Protein AF-A0A2P2MCE4-F1 (afdb_monomer)

Radius of gyration: 23.79 Å; Cα contacts (8 Å, |Δi|>4): 200; chains: 1; bounding box: 61×54×63 Å

Nearest PDB structures (foldseek):
  4kq9-assembly1_A  TM=6.305E-01  e=1.692E+00  Conexibacter woesei DSM 14684
  4mlc-assembly1_A  TM=3.968E-01  e=3.851E+00  Desulfitobacterium hafniense DCB-2
  7a4i-assembly1_AB  TM=3.815E-01  e=5.996E+00  Lambdavirus lambda
  9jti-assembly1_A  TM=5.455E-01  e=9.337E+00  Escherichia coli

InterPro domains:
  IPR001645 Folylpolyglutamate synthetase [PTHR11136] (1-240)

Foldseek 3Di:
DVVVVVVCVVVVHDDDQQDFADPQQLVPADFLADFPVVSSVLSVVLVVVLVVCVVVVNCVQNPPVPPGHHPPVSSVCGRNDDDPQGQDKDWDPPDPPPDDDTDIDGGHDDFALVSLLRSLVSVLVVVVVVQDPDDPDPDDDDDDDDDDDDDDDPPPDPRRDDAAEAEDEDDPVGDLLSRVCSNQVSNVVSVHDHPYYDYDDDQDDVVCVPDPDDRPPDDDDDCVVVVVSVVSVVCVVVVVVPPD

Solvent-accessible surface area (backbone atoms only — not comparable to full-atom values): 15605 Å² total; per-residue (Å²): 109,66,72,60,54,51,52,25,58,75,71,72,46,90,81,78,86,58,58,58,47,63,63,69,36,41,78,84,52,62,64,41,55,78,60,77,71,42,32,44,53,48,16,41,49,50,48,53,51,44,54,51,32,54,76,70,70,46,54,86,74,58,62,63,56,93,83,70,47,55,49,67,70,57,44,50,54,44,38,69,34,78,54,90,50,48,80,32,79,46,68,59,86,82,69,65,94,85,65,94,71,92,52,65,47,79,36,62,71,58,85,44,49,69,41,21,34,53,50,21,51,53,52,53,52,54,56,53,60,70,69,49,94,84,78,92,78,85,72,95,74,92,76,90,81,81,92,86,80,86,86,87,77,89,71,80,72,78,75,78,84,79,83,46,65,43,78,47,75,74,59,90,95,51,63,62,82,59,33,51,56,35,27,51,55,44,18,45,76,69,75,45,71,67,82,46,76,46,63,50,79,89,78,79,53,87,92,52,78,84,56,94,66,74,74,80,94,75,67,90,75,84,51,70,64,40,54,51,53,47,52,53,52,53,52,53,62,53,57,67,68,73,78,120

Structure (mmCIF, N/CA/C/O backbone):
data_AF-A0A2P2MCE4-F1
#
_entry.id   AF-A0A2P2MCE4-F1
#
loop_
_atom_site.group_PDB
_atom_site.id
_atom_site.type_symbol
_atom_site.label_atom_id
_atom_site.label_alt_id
_atom_site.label_comp_id
_atom_site.label_asym_id
_atom_site.label_entity_id
_atom_site.label_seq_id
_atom_site.pdbx_PDB_ins_code
_atom_site.Cartn_x
_atom_site.Cartn_y
_atom_site.Cartn_z
_atom_site.occupancy
_atom_site.B_iso_or_equiv
_atom_site.auth_seq_id
_atom_site.auth_comp_id
_atom_site.auth_asym_id
_atom_site.auth_atom_id
_atom_site.pdbx_PDB_model_num
ATOM 1 N N . MET A 1 1 ? 10.344 -2.944 22.053 1.00 77.88 1 MET A N 1
ATOM 2 C CA . MET A 1 1 ? 9.344 -2.538 23.062 1.00 77.88 1 MET A CA 1
ATOM 3 C C . MET A 1 1 ? 9.947 -1.742 24.209 1.00 77.88 1 MET A C 1
ATOM 5 O O . MET A 1 1 ? 9.377 -0.703 24.505 1.00 77.88 1 MET A O 1
ATOM 9 N N . CYS A 1 2 ? 11.120 -2.116 24.742 1.00 88.31 2 CYS A N 1
ATOM 10 C CA . CYS A 1 2 ? 11.757 -1.436 25.885 1.00 88.31 2 CYS A CA 1
ATOM 11 C C . CYS A 1 2 ? 11.767 0.100 25.795 1.00 88.31 2 CYS A C 1
ATOM 13 O O . CYS A 1 2 ? 11.363 0.767 26.731 1.00 88.31 2 CYS A O 1
ATOM 15 N N . VAL A 1 3 ? 12.095 0.681 24.633 1.00 94.50 3 VAL A N 1
ATOM 16 C CA . VAL A 1 3 ? 12.096 2.150 24.468 1.00 94.50 3 VAL A CA 1
ATOM 17 C C . VAL A 1 3 ? 10.719 2.784 24.727 1.00 94.50 3 VAL A C 1
ATOM 19 O O . VAL A 1 3 ? 10.650 3.851 25.330 1.00 94.50 3 VAL A O 1
ATOM 22 N N . LEU A 1 4 ? 9.621 2.165 24.281 1.00 94.00 4 LEU A N 1
ATOM 23 C CA . LEU A 1 4 ? 8.270 2.696 24.511 1.00 94.00 4 LEU A CA 1
ATOM 24 C C . LEU A 1 4 ? 7.852 2.539 25.977 1.00 94.00 4 LEU A C 1
ATOM 26 O O . LEU A 1 4 ? 7.260 3.458 26.537 1.00 94.00 4 LEU A O 1
ATOM 30 N N . GLU A 1 5 ? 8.192 1.408 26.594 1.00 94.62 5 GLU A N 1
ATOM 31 C CA . GLU A 1 5 ? 7.929 1.115 28.010 1.00 94.62 5 GLU A CA 1
ATOM 32 C C . GLU A 1 5 ? 8.687 2.082 28.931 1.00 94.62 5 GLU A C 1
ATOM 34 O O . GLU A 1 5 ? 8.095 2.679 29.835 1.00 94.62 5 GLU A O 1
ATOM 39 N N . ASP A 1 6 ? 9.967 2.322 28.644 1.00 95.69 6 ASP A N 1
ATOM 40 C CA . ASP A 1 6 ? 10.812 3.271 29.368 1.00 95.69 6 ASP A CA 1
ATOM 41 C C . ASP A 1 6 ? 10.249 4.690 29.255 1.00 95.69 6 ASP A C 1
ATOM 43 O O . ASP A 1 6 ? 10.099 5.396 30.254 1.00 95.69 6 ASP A O 1
ATOM 47 N N . LYS A 1 7 ? 9.883 5.122 28.038 1.00 96.31 7 LYS A N 1
ATOM 48 C CA . LYS A 1 7 ? 9.315 6.459 27.817 1.00 96.31 7 LYS A CA 1
ATOM 49 C C . LYS A 1 7 ? 7.969 6.638 28.501 1.00 96.31 7 LYS A C 1
ATOM 51 O O . LYS A 1 7 ? 7.761 7.688 29.103 1.00 96.31 7 LYS A O 1
ATOM 56 N N . ALA A 1 8 ? 7.090 5.639 28.444 1.00 95.56 8 ALA A N 1
ATOM 57 C CA . ALA A 1 8 ? 5.813 5.664 29.147 1.00 95.56 8 ALA A CA 1
ATOM 58 C C . ALA A 1 8 ? 6.018 5.787 30.665 1.00 95.56 8 ALA A C 1
ATOM 60 O O . ALA A 1 8 ? 5.394 6.637 31.300 1.00 95.56 8 ALA A O 1
ATOM 61 N N . SER A 1 9 ? 6.973 5.032 31.216 1.00 95.38 9 SER A N 1
ATOM 62 C CA . SER A 1 9 ? 7.346 5.088 32.634 1.00 95.38 9 SER A CA 1
ATOM 63 C C . SER A 1 9 ? 7.884 6.465 33.036 1.00 95.38 9 SER A C 1
ATOM 65 O O . SER A 1 9 ? 7.463 7.016 34.050 1.00 95.38 9 SER A O 1
ATOM 67 N N . MET A 1 10 ? 8.753 7.072 32.216 1.00 96.50 10 MET A N 1
ATOM 68 C CA . MET A 1 10 ? 9.315 8.407 32.474 1.00 96.50 10 MET A CA 1
ATOM 69 C C . MET A 1 10 ? 8.251 9.505 32.591 1.00 96.50 10 MET A C 1
ATOM 71 O O . MET A 1 10 ? 8.441 10.455 33.347 1.00 96.50 10 MET A O 1
ATOM 75 N N . VAL A 1 11 ? 7.161 9.405 31.827 1.00 96.44 11 VAL A N 1
ATOM 76 C CA . VAL A 1 11 ? 6.080 10.408 31.819 1.00 96.44 11 VAL A CA 1
ATOM 77 C C . VAL A 1 11 ? 4.844 9.961 32.604 1.00 96.44 11 VAL A C 1
ATOM 79 O O . VAL A 1 11 ? 3.812 10.624 32.539 1.00 96.44 11 VAL A O 1
ATOM 82 N N . ASN A 1 12 ? 4.940 8.848 33.340 1.00 94.31 12 ASN A N 1
ATOM 83 C CA . ASN A 1 12 ? 3.841 8.225 34.080 1.00 94.31 12 ASN A CA 1
ATOM 84 C C . ASN A 1 12 ? 2.572 8.009 33.223 1.00 94.31 12 ASN A C 1
ATOM 86 O O . ASN A 1 12 ? 1.446 8.232 33.672 1.00 94.31 12 ASN A O 1
ATOM 90 N N . ALA A 1 13 ? 2.759 7.614 31.960 1.00 94.19 13 ALA A N 1
ATOM 91 C CA . ALA A 1 13 ? 1.677 7.282 31.042 1.00 94.19 13 ALA A CA 1
ATOM 92 C C . ALA A 1 13 ? 1.398 5.776 31.048 1.00 94.19 13 ALA A C 1
ATOM 94 O O . ALA A 1 13 ? 2.312 4.956 31.013 1.00 94.19 13 ALA A O 1
ATOM 95 N N . HIS A 1 14 ? 0.116 5.408 31.023 1.00 90.81 14 HIS A N 1
ATOM 96 C CA . HIS A 1 14 ? -0.295 4.020 30.840 1.00 90.81 14 HIS A CA 1
ATOM 97 C C . HIS A 1 14 ? -0.066 3.587 29.385 1.00 90.81 14 HIS A C 1
ATOM 99 O O . HIS A 1 14 ? -0.695 4.125 28.470 1.00 90.81 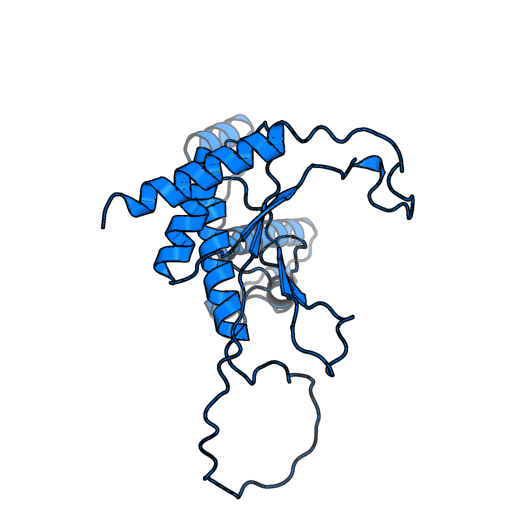14 HIS A O 1
ATOM 105 N N . LEU A 1 15 ? 0.815 2.607 29.178 1.00 92.56 15 LEU A N 1
ATOM 106 C CA . LEU A 1 15 ? 1.060 1.991 27.877 1.00 92.56 15 LEU A CA 1
ATOM 107 C C . LEU A 1 15 ? 0.267 0.689 27.760 1.00 92.56 15 LEU A C 1
ATOM 109 O O . LEU A 1 15 ? 0.457 -0.231 28.549 1.00 92.56 15 LEU A O 1
ATOM 113 N N . GLN A 1 16 ? -0.581 0.600 26.739 1.00 90.94 16 GLN A N 1
ATOM 114 C CA . GLN A 1 16 ? -1.310 -0.616 26.392 1.00 90.94 16 GLN A CA 1
ATOM 115 C C . GLN A 1 16 ? -0.959 -1.030 24.967 1.00 90.94 16 GLN A C 1
ATOM 117 O O . GLN A 1 16 ? -1.023 -0.218 24.044 1.00 90.94 16 GLN A O 1
ATOM 122 N N . ILE A 1 17 ? -0.608 -2.301 24.789 1.00 91.62 17 ILE A N 1
ATOM 123 C CA . ILE A 1 17 ? -0.378 -2.885 23.469 1.00 91.62 17 ILE A CA 1
ATOM 124 C C . ILE A 1 17 ? -1.732 -3.315 22.911 1.00 91.62 17 ILE A C 1
ATOM 126 O O . ILE A 1 17 ? -2.421 -4.135 23.518 1.00 91.62 17 ILE A O 1
ATOM 130 N N . ALA A 1 18 ? -2.113 -2.765 21.761 1.00 91.75 18 ALA A N 1
ATOM 131 C CA . ALA A 1 18 ? -3.280 -3.238 21.032 1.00 91.75 18 ALA A CA 1
ATOM 132 C C . ALA A 1 18 ? -2.919 -4.534 20.283 1.00 91.75 18 ALA A C 1
ATOM 134 O O . ALA A 1 18 ? -1.944 -4.529 19.523 1.00 91.75 18 ALA A O 1
ATOM 135 N N . PRO A 1 19 ? -3.660 -5.639 20.475 1.00 92.25 19 PRO A N 1
ATOM 136 C CA . PRO A 1 19 ? -3.481 -6.815 19.640 1.00 92.25 19 PRO A CA 1
ATOM 137 C C . PRO A 1 19 ? -3.946 -6.508 18.206 1.00 92.25 19 PRO A C 1
ATOM 139 O O . PRO A 1 19 ? -4.838 -5.673 18.019 1.00 92.25 19 PRO A O 1
ATOM 142 N N . PRO A 1 20 ? -3.388 -7.183 17.187 1.00 95.19 20 PRO A N 1
ATOM 143 C CA . PRO A 1 20 ? -3.987 -7.190 15.859 1.00 95.19 20 PRO A CA 1
ATOM 144 C C . PRO A 1 20 ? -5.441 -7.666 15.928 1.00 95.19 20 PRO A C 1
ATOM 146 O O . PRO A 1 20 ? -5.790 -8.505 16.760 1.00 95.19 20 PRO A O 1
ATOM 149 N N . LEU A 1 21 ? -6.285 -7.139 15.046 1.00 94.69 21 LEU A N 1
ATOM 150 C CA . LEU A 1 21 ? -7.661 -7.595 14.920 1.00 94.69 21 LEU A CA 1
ATOM 151 C C . LEU A 1 21 ? -7.698 -9.048 14.426 1.00 94.69 21 LEU A C 1
ATOM 153 O O . LEU A 1 21 ? -7.178 -9.346 13.353 1.00 94.69 21 LEU A O 1
ATOM 157 N N . ASP A 1 22 ? -8.378 -9.922 15.168 1.00 92.25 22 ASP A N 1
ATOM 158 C CA . ASP A 1 22 ? -8.788 -11.230 14.659 1.00 92.25 22 ASP A CA 1
ATOM 159 C C . ASP A 1 22 ? -9.915 -11.053 13.628 1.00 92.25 22 ASP A C 1
ATOM 161 O O . ASP A 1 22 ? -10.984 -10.519 13.935 1.00 92.25 22 ASP A O 1
ATOM 165 N N . ALA A 1 23 ? -9.677 -11.514 12.399 1.00 92.00 23 ALA A N 1
ATOM 166 C CA . ALA A 1 23 ? -10.637 -11.449 11.303 1.00 92.00 23 ALA A CA 1
ATOM 167 C C . ALA A 1 23 ? -11.954 -12.182 11.613 1.00 92.00 23 ALA A C 1
ATOM 169 O O . ALA A 1 23 ? -13.001 -11.794 11.096 1.00 92.00 23 ALA A O 1
ATOM 170 N N . ASN A 1 24 ? -11.939 -13.192 12.493 1.00 90.56 24 ASN A N 1
ATOM 171 C CA . ASN A 1 24 ? -13.154 -13.905 12.900 1.00 90.56 24 ASN A CA 1
ATOM 172 C C . ASN A 1 24 ? -14.164 -12.986 13.602 1.00 90.56 24 ASN A C 1
ATOM 174 O O . ASN A 1 24 ? -15.368 -13.227 13.536 1.00 90.56 24 ASN A O 1
ATOM 178 N N . LEU A 1 25 ? -13.696 -11.888 14.203 1.00 90.56 25 LEU A N 1
ATOM 179 C CA . LEU A 1 25 ? -14.546 -10.917 14.889 1.00 90.56 25 LEU A CA 1
ATOM 180 C C . LEU A 1 25 ? -15.333 -10.003 13.932 1.00 90.56 25 LEU A C 1
ATOM 182 O O . LEU A 1 25 ? -16.157 -9.212 14.395 1.00 90.56 25 LEU A O 1
ATOM 186 N N . LEU A 1 26 ? -15.089 -10.091 12.617 1.00 90.69 26 LEU A N 1
ATOM 187 C CA . LEU A 1 26 ? -15.763 -9.303 11.577 1.00 90.69 26 LEU A CA 1
ATOM 188 C C . LEU A 1 26 ? -17.015 -9.982 10.994 1.00 90.69 26 LEU A C 1
ATOM 190 O O . LEU A 1 26 ? -17.543 -9.512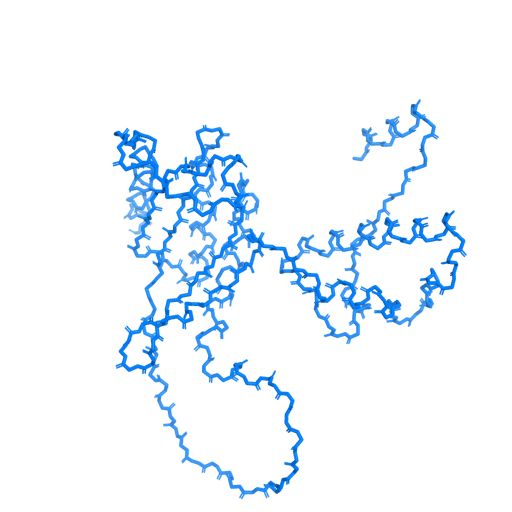 9.990 1.00 90.69 26 LEU A O 1
ATOM 194 N N . ASN A 1 27 ? -17.511 -11.078 11.573 1.00 88.38 27 ASN A N 1
ATOM 195 C CA . ASN A 1 27 ? -18.709 -11.792 11.090 1.00 88.38 27 ASN A CA 1
ATOM 196 C C . ASN A 1 27 ? -18.594 -12.276 9.637 1.00 88.38 27 ASN A C 1
ATOM 198 O O . ASN A 1 27 ? -19.555 -12.225 8.871 1.00 88.38 27 ASN A O 1
ATOM 202 N N . GLY A 1 28 ? -17.397 -12.714 9.242 1.00 89.31 28 GLY A N 1
ATOM 203 C CA . GLY A 1 28 ? -17.109 -13.137 7.869 1.00 89.31 28 GLY A CA 1
ATOM 204 C C . GLY A 1 28 ? -16.951 -11.985 6.868 1.00 89.31 28 GLY A C 1
ATOM 205 O O . GLY A 1 28 ? -16.732 -12.244 5.685 1.00 89.31 28 GLY A O 1
ATOM 206 N N . LEU A 1 29 ? -17.035 -10.728 7.316 1.00 93.44 29 LEU A N 1
ATOM 207 C CA . LEU A 1 29 ? -16.720 -9.557 6.500 1.00 93.44 29 LEU A CA 1
ATOM 208 C C . LEU A 1 29 ? -15.208 -9.294 6.472 1.00 93.44 29 LEU A C 1
ATOM 210 O O . LEU A 1 29 ? -14.451 -9.773 7.315 1.00 93.44 29 LEU A O 1
ATOM 214 N N . LYS A 1 30 ? -14.771 -8.500 5.493 1.00 94.19 30 LYS A N 1
ATOM 215 C CA . LYS A 1 30 ? -13.379 -8.061 5.337 1.00 94.19 30 LYS A CA 1
ATOM 216 C C . LYS A 1 30 ? -13.241 -6.581 5.677 1.00 94.19 30 LYS A C 1
ATOM 218 O O . LYS A 1 30 ? -14.205 -5.825 5.580 1.00 94.19 30 LYS A O 1
ATOM 223 N N . LEU A 1 31 ? -12.033 -6.169 6.049 1.00 96.12 31 LEU A N 1
ATOM 224 C CA . LEU A 1 31 ? -11.700 -4.751 6.175 1.00 96.12 31 LEU A CA 1
ATOM 225 C C . LEU A 1 31 ? -11.931 -4.026 4.844 1.00 96.12 31 LEU A C 1
ATOM 227 O O . LEU A 1 31 ? -11.687 -4.591 3.782 1.00 96.12 31 LEU A O 1
ATOM 231 N N . GLY A 1 32 ? -12.359 -2.764 4.912 1.00 94.44 32 GLY A N 1
ATOM 232 C CA . GLY A 1 32 ? -12.475 -1.912 3.724 1.00 94.44 32 GLY A CA 1
ATOM 233 C C . GLY A 1 32 ? -11.116 -1.475 3.162 1.00 94.44 32 GLY A C 1
ATOM 234 O O . GLY A 1 32 ? -11.016 -1.087 2.001 1.00 94.44 32 GLY A O 1
ATOM 235 N N . LEU A 1 33 ? -10.057 -1.564 3.977 1.00 94.00 33 LEU A N 1
ATOM 236 C CA . LEU A 1 33 ? -8.675 -1.331 3.563 1.00 94.00 33 LEU A CA 1
ATOM 237 C C . LEU A 1 33 ? -7.969 -2.663 3.305 1.00 94.00 33 LEU A C 1
ATOM 239 O O . LEU A 1 33 ? -7.927 -3.527 4.180 1.00 94.00 33 LEU A O 1
ATOM 24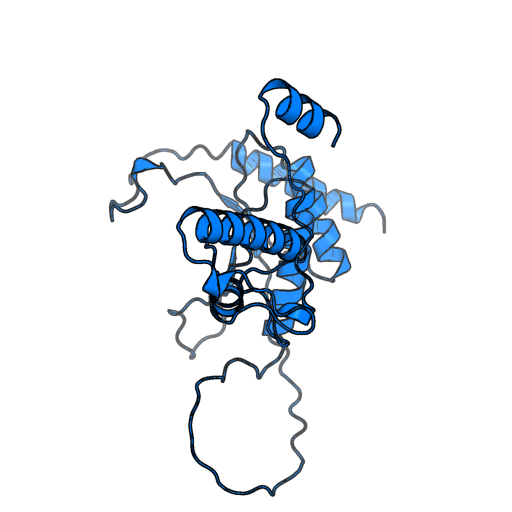3 N N . GLU A 1 34 ? -7.365 -2.787 2.127 1.00 90.94 34 GLU A N 1
ATOM 244 C CA . GLU A 1 34 ? -6.662 -3.997 1.702 1.00 90.94 34 GLU A CA 1
ATOM 245 C C . GLU A 1 34 ? -5.276 -4.157 2.353 1.00 90.94 34 GLU A C 1
ATOM 247 O O . GLU A 1 34 ? -4.555 -3.189 2.621 1.00 90.94 34 GLU A O 1
ATOM 252 N N . GLY A 1 35 ? -4.878 -5.419 2.536 1.00 88.81 35 GLY A N 1
ATOM 253 C CA . GLY A 1 35 ? -3.557 -5.830 3.014 1.00 88.81 35 GLY A CA 1
ATOM 254 C C . GLY A 1 35 ? -3.516 -6.277 4.480 1.00 88.81 35 GLY A C 1
ATOM 255 O O . GLY A 1 35 ? -4.142 -5.695 5.358 1.00 88.81 35 GLY A O 1
ATOM 256 N N . GLU A 1 36 ? -2.707 -7.300 4.769 1.00 89.56 36 GLU A N 1
ATOM 257 C CA . GLU A 1 36 ? -2.642 -7.945 6.096 1.00 89.56 36 GLU A CA 1
ATOM 258 C C . GLU A 1 36 ? -2.221 -6.992 7.225 1.00 89.56 36 GLU A C 1
ATOM 260 O O . GLU A 1 36 ? -2.731 -7.050 8.343 1.00 89.56 36 GLU A O 1
ATOM 265 N N . HIS A 1 37 ? -1.331 -6.048 6.920 1.00 90.81 37 HIS A N 1
ATOM 266 C CA . HIS A 1 37 ? -0.908 -5.004 7.852 1.00 90.81 37 HIS A CA 1
ATOM 267 C C . HIS A 1 37 ? -2.079 -4.144 8.369 1.00 90.81 37 HIS A C 1
ATOM 269 O O . HIS A 1 37 ? -1.982 -3.561 9.450 1.00 90.81 37 HIS A O 1
ATOM 275 N N . GLN A 1 38 ? -3.209 -4.091 7.652 1.00 94.88 38 GLN A N 1
ATOM 276 C CA . GLN A 1 38 ? -4.388 -3.352 8.094 1.00 94.88 38 GLN A CA 1
ATOM 277 C C . GLN A 1 38 ? -5.089 -3.997 9.290 1.00 94.88 38 GLN A C 1
ATOM 279 O O . GLN A 1 38 ? -5.752 -3.279 10.028 1.00 94.88 38 GLN A O 1
ATOM 284 N N . TYR A 1 39 ? -4.894 -5.289 9.574 1.00 95.56 39 TYR A N 1
ATOM 285 C CA . TYR A 1 39 ? -5.427 -5.902 10.800 1.00 95.56 39 TYR A CA 1
ATOM 286 C C . TYR A 1 39 ? -4.709 -5.393 12.055 1.00 95.56 39 TYR A C 1
ATOM 288 O O . TYR A 1 39 ? -5.332 -5.222 13.104 1.00 95.56 39 TYR A O 1
ATOM 296 N N . ILE A 1 40 ? -3.419 -5.059 11.945 1.00 95.69 40 ILE A N 1
ATOM 297 C CA . ILE A 1 40 ? -2.668 -4.390 13.016 1.00 95.69 40 ILE A CA 1
ATOM 298 C C . ILE A 1 40 ? -3.214 -2.968 13.214 1.00 95.69 40 ILE A C 1
ATOM 300 O O . ILE A 1 40 ? -3.520 -2.571 14.340 1.00 95.69 40 ILE A O 1
ATOM 304 N N . ASN A 1 41 ? -3.413 -2.223 12.121 1.00 95.88 41 ASN A N 1
ATOM 305 C CA . ASN A 1 41 ? -3.985 -0.873 12.171 1.00 95.88 41 ASN A CA 1
ATOM 306 C C . ASN A 1 41 ? -5.421 -0.870 12.717 1.00 95.88 41 ASN A C 1
ATOM 308 O O . ASN A 1 41 ? -5.774 0.002 13.508 1.00 95.88 41 ASN A O 1
ATOM 312 N N . ALA A 1 42 ? -6.236 -1.853 12.332 1.00 96.44 42 ALA A N 1
ATOM 313 C CA . ALA A 1 42 ? -7.607 -2.023 12.795 1.00 96.44 42 ALA A CA 1
ATOM 314 C C . ALA A 1 42 ? -7.657 -2.331 14.294 1.00 96.44 42 ALA A C 1
ATOM 316 O O . ALA A 1 42 ? -8.430 -1.703 15.013 1.00 96.44 42 ALA A O 1
ATOM 317 N N . GLY A 1 43 ? -6.796 -3.230 14.781 1.00 95.44 43 GLY A N 1
ATOM 318 C CA . GLY A 1 43 ? -6.662 -3.514 16.211 1.00 95.44 43 GLY A CA 1
ATOM 319 C C . GLY A 1 43 ? -6.308 -2.263 17.020 1.00 95.44 43 GLY A C 1
ATOM 320 O O . GLY A 1 43 ? -6.951 -1.959 18.028 1.00 95.44 43 GLY A O 1
ATOM 321 N N . LEU A 1 44 ? -5.355 -1.465 16.525 1.00 96.00 44 LEU A N 1
ATOM 322 C CA . LEU A 1 44 ? -5.004 -0.180 17.131 1.00 96.00 44 LEU A CA 1
ATOM 323 C C . LEU A 1 44 ? -6.174 0.818 17.099 1.00 96.00 44 LEU A C 1
ATOM 325 O O . LEU A 1 44 ? -6.452 1.459 18.113 1.00 96.00 44 LEU A O 1
ATOM 329 N N . ALA A 1 45 ? -6.882 0.933 15.973 1.00 96.25 45 ALA A N 1
ATOM 330 C CA . ALA A 1 45 ? -8.049 1.802 15.840 1.00 96.25 45 ALA A CA 1
ATOM 331 C C . ALA A 1 45 ? -9.159 1.416 16.830 1.00 96.25 45 ALA A C 1
ATOM 333 O O . ALA A 1 45 ? -9.687 2.285 17.519 1.00 96.25 45 ALA A O 1
ATOM 334 N N . ILE A 1 46 ? -9.449 0.117 16.976 1.00 93.56 46 ILE A N 1
ATOM 335 C CA . ILE A 1 46 ? -10.413 -0.397 17.958 1.00 93.56 46 ILE A CA 1
ATOM 336 C C . ILE A 1 46 ? -9.992 -0.013 19.375 1.00 93.56 46 ILE A C 1
ATOM 338 O O . ILE A 1 46 ? -10.813 0.508 20.131 1.00 93.56 46 ILE A O 1
ATOM 342 N N . GLY A 1 47 ? -8.724 -0.232 19.741 1.00 91.81 47 GLY A N 1
ATOM 343 C CA . GLY A 1 47 ? -8.212 0.098 21.073 1.00 91.81 47 GLY A CA 1
ATOM 344 C C . GLY A 1 47 ? -8.311 1.594 21.391 1.00 91.81 47 GLY A C 1
ATOM 345 O O . GLY A 1 47 ? -8.771 1.972 22.473 1.00 91.81 47 GLY A O 1
ATOM 346 N N . LEU A 1 48 ? -7.957 2.455 20.431 1.00 93.69 48 LEU A N 1
ATOM 347 C CA . LEU A 1 48 ? -8.057 3.911 20.568 1.00 93.69 48 LEU A CA 1
ATOM 348 C C . LEU A 1 48 ? -9.514 4.372 20.697 1.00 93.69 48 LEU A C 1
ATOM 350 O O . LEU A 1 48 ? -9.848 5.107 21.629 1.00 93.69 48 LEU A O 1
ATOM 354 N N . SER A 1 49 ? -10.389 3.913 19.802 1.00 93.06 49 SER A N 1
ATOM 355 C CA . SER A 1 49 ? -11.812 4.254 19.812 1.00 93.06 49 SER A CA 1
ATOM 356 C C . SER A 1 49 ? -12.507 3.757 21.080 1.00 93.06 49 SER A C 1
ATOM 358 O O . SER A 1 49 ? -13.242 4.520 21.701 1.00 93.06 49 SER A O 1
ATOM 360 N N . SER A 1 50 ? -12.219 2.531 21.526 1.00 89.81 50 SER A N 1
ATOM 361 C CA . SER A 1 50 ? -12.756 1.975 22.777 1.00 89.81 50 SER A CA 1
ATOM 362 C C . SER A 1 50 ? -12.317 2.798 23.987 1.00 89.81 50 SER A C 1
ATOM 364 O O . SER A 1 50 ? -13.147 3.176 24.809 1.00 89.81 50 SER A O 1
ATOM 366 N N . THR A 1 51 ? -11.031 3.158 24.063 1.00 89.62 51 THR A N 1
ATOM 367 C CA . THR A 1 51 ? -10.502 4.012 25.140 1.00 89.62 51 THR A CA 1
ATOM 368 C C . THR A 1 51 ? -11.195 5.375 25.171 1.00 89.62 51 THR A C 1
ATOM 370 O O . THR A 1 51 ? -11.542 5.883 26.238 1.00 89.62 51 THR A O 1
ATOM 373 N N . TRP A 1 52 ? -11.407 5.986 24.004 1.00 91.31 52 TRP A N 1
ATOM 374 C CA . TRP A 1 52 ? -12.088 7.274 23.906 1.00 91.31 52 TRP A CA 1
ATOM 375 C C . TRP A 1 52 ? -13.565 7.184 24.319 1.00 91.31 52 TRP A C 1
ATOM 377 O O . TRP A 1 52 ? -14.040 8.028 25.081 1.00 91.31 52 TRP A O 1
ATOM 387 N N . LEU A 1 53 ? -14.276 6.137 23.892 1.00 90.00 53 LEU A N 1
ATOM 388 C CA . LEU A 1 53 ? -15.673 5.893 24.270 1.00 90.00 53 LEU A CA 1
ATOM 389 C C . LEU A 1 53 ? -15.823 5.694 25.784 1.00 90.00 53 LEU A C 1
ATOM 391 O O . LEU A 1 53 ? -16.681 6.325 26.401 1.00 90.00 53 LEU A O 1
ATOM 395 N N . GLN A 1 54 ? -14.933 4.912 26.404 1.00 87.19 54 GLN A N 1
ATOM 396 C CA . GLN A 1 54 ? -14.904 4.728 27.861 1.00 87.19 54 GLN A CA 1
ATOM 397 C C . GLN A 1 54 ? -14.694 6.055 28.595 1.00 87.19 54 GLN A C 1
ATOM 399 O O . GLN A 1 54 ? -15.424 6.373 29.532 1.00 87.19 54 GLN A O 1
ATOM 404 N N . ARG A 1 55 ? -13.730 6.868 28.145 1.00 89.00 55 ARG A N 1
ATOM 405 C CA . ARG A 1 55 ? -13.423 8.171 28.761 1.00 89.00 55 ARG A CA 1
ATOM 406 C C . ARG A 1 55 ? -14.531 9.208 28.598 1.00 89.00 55 ARG A C 1
ATOM 408 O O . ARG A 1 55 ? -14.580 10.154 29.377 1.00 89.00 55 ARG A O 1
ATOM 415 N N . THR A 1 56 ? -15.397 9.048 27.601 1.00 91.50 56 THR A N 1
ATOM 416 C CA . THR A 1 56 ? -16.497 9.979 27.309 1.00 91.50 56 THR A CA 1
ATOM 417 C C . THR A 1 56 ? -17.856 9.495 27.817 1.00 91.50 56 THR A C 1
ATOM 419 O O . THR A 1 56 ? -18.861 10.142 27.543 1.00 91.50 56 THR A O 1
ATOM 422 N N . GLY A 1 57 ? -17.901 8.397 28.582 1.00 84.81 57 GLY A N 1
ATOM 423 C CA . GLY A 1 57 ? -19.125 7.895 29.217 1.00 84.81 57 GLY A CA 1
ATOM 424 C C . GLY A 1 57 ? -20.001 7.003 28.331 1.00 84.81 57 GLY A C 1
ATOM 425 O O . GLY A 1 57 ? -21.124 6.694 28.714 1.00 84.81 57 GLY A O 1
ATOM 426 N N . HIS A 1 58 ? -19.502 6.550 27.178 1.00 79.12 58 HIS A N 1
ATOM 427 C CA . HIS A 1 58 ? -20.230 5.694 26.233 1.00 79.12 58 HIS A CA 1
ATOM 428 C C . HIS A 1 58 ? -19.894 4.207 26.448 1.00 79.12 58 HIS A C 1
ATOM 430 O O . HIS A 1 58 ? -19.367 3.534 25.560 1.00 79.12 58 HIS A O 1
ATOM 436 N N . LEU A 1 59 ? -20.163 3.695 27.655 1.00 68.06 59 LEU A N 1
ATOM 437 C CA . LEU A 1 59 ? -19.775 2.337 28.071 1.00 68.06 59 LEU A CA 1
ATOM 438 C C . LEU A 1 59 ? -20.537 1.225 27.330 1.00 68.06 59 LEU A C 1
ATOM 440 O O . LEU A 1 59 ? -19.987 0.140 27.133 1.00 68.06 59 LEU A O 1
ATOM 444 N N . ASP A 1 60 ? -21.746 1.510 26.845 1.00 65.94 60 ASP A N 1
ATOM 445 C CA . ASP A 1 60 ? -22.605 0.538 26.151 1.00 65.94 60 ASP A CA 1
ATOM 446 C C . ASP A 1 60 ? -21.976 -0.010 24.857 1.00 65.94 60 ASP A C 1
ATOM 448 O O . ASP A 1 60 ? -22.285 -1.119 24.433 1.00 65.94 60 ASP A O 1
ATOM 452 N N . VAL A 1 61 ? -21.040 0.731 24.249 1.00 62.47 61 VAL A N 1
ATOM 453 C CA . VAL A 1 61 ? -20.340 0.344 23.007 1.00 62.47 61 VAL A CA 1
ATOM 454 C C . VAL A 1 61 ? -19.060 -0.461 23.291 1.00 62.47 61 VAL A C 1
ATOM 456 O O . VAL A 1 61 ? -18.466 -1.040 22.386 1.00 62.47 61 VAL A O 1
ATOM 459 N N . THR A 1 62 ? -18.613 -0.511 24.550 1.00 56.97 62 THR A N 1
ATOM 460 C CA . THR A 1 62 ? -17.308 -1.090 24.931 1.00 56.97 62 THR A CA 1
ATOM 461 C C . THR A 1 62 ? -17.370 -2.532 25.419 1.00 56.97 62 THR A C 1
ATOM 463 O O . THR A 1 62 ? -16.323 -3.150 25.620 1.00 56.97 62 THR A O 1
ATOM 466 N N . TYR A 1 63 ? -18.570 -3.098 25.558 1.00 55.12 63 TYR A N 1
ATOM 467 C CA . TYR A 1 63 ? -18.726 -4.524 25.809 1.00 55.12 63 TYR A CA 1
ATOM 468 C C . TYR A 1 63 ? -18.458 -5.297 24.516 1.00 55.12 63 TYR A C 1
ATOM 470 O O . TYR A 1 63 ? -19.356 -5.572 23.724 1.00 55.12 63 TYR A O 1
ATOM 478 N N . LEU A 1 64 ? -17.193 -5.676 24.319 1.00 56.62 64 LEU A N 1
ATOM 479 C CA . LEU A 1 64 ? -16.874 -6.892 23.581 1.00 56.62 64 LEU A CA 1
ATOM 480 C C . LEU A 1 64 ? -17.610 -8.021 24.309 1.00 56.62 64 LEU A C 1
ATOM 482 O O . LEU A 1 64 ? -17.167 -8.465 25.369 1.00 56.62 64 LEU A O 1
ATOM 486 N N . HIS A 1 65 ? -18.780 -8.425 23.806 1.00 53.09 65 HIS A N 1
ATOM 487 C CA . HIS A 1 65 ? -19.419 -9.648 24.273 1.00 53.09 65 HIS A CA 1
ATOM 488 C C . HIS A 1 65 ? -18.388 -10.757 24.114 1.00 53.09 65 HIS A C 1
ATOM 490 O O . HIS A 1 65 ? -17.856 -10.953 23.023 1.00 53.09 65 HIS A O 1
ATOM 496 N N . GLN A 1 66 ? -18.064 -11.397 25.234 1.00 51.56 66 GLN A N 1
ATOM 497 C CA . GLN A 1 66 ? -16.798 -12.089 25.434 1.00 51.56 66 GLN A CA 1
ATOM 498 C C . GLN A 1 66 ? -16.493 -13.211 24.437 1.00 51.56 66 GLN A C 1
ATOM 500 O O . GLN A 1 66 ? -15.348 -13.625 24.421 1.00 51.56 66 GLN A O 1
ATOM 505 N N . ASP A 1 67 ? -17.415 -13.649 23.568 1.00 55.59 67 ASP A N 1
ATOM 506 C CA . ASP A 1 67 ? -17.192 -14.845 22.749 1.00 55.59 67 ASP A CA 1
ATOM 507 C C . ASP A 1 67 ? -17.902 -14.880 21.377 1.00 55.59 67 ASP A C 1
ATOM 509 O O . ASP A 1 67 ? -18.344 -15.951 20.967 1.00 55.59 67 ASP A O 1
ATOM 513 N N . SER A 1 68 ? -18.040 -13.785 20.609 1.00 69.25 68 SER A N 1
ATOM 514 C CA . SER A 1 68 ? -18.270 -14.020 19.156 1.00 69.25 68 SER A CA 1
ATOM 515 C C . SER A 1 68 ? -17.982 -12.899 18.164 1.00 69.25 68 SER A C 1
ATOM 517 O O . SER A 1 68 ? -17.530 -13.225 17.070 1.00 69.25 68 SER A O 1
ATOM 519 N N . THR A 1 69 ? -18.227 -11.617 18.450 1.00 75.44 69 THR A N 1
ATOM 520 C CA . THR A 1 69 ? -18.204 -10.596 17.379 1.00 75.44 69 THR A CA 1
ATOM 521 C C . THR A 1 69 ? -17.858 -9.201 17.899 1.00 75.44 69 THR A C 1
ATOM 523 O O . THR A 1 69 ? -18.213 -8.849 19.025 1.00 75.44 69 THR A O 1
ATOM 526 N N . LEU A 1 70 ? -17.236 -8.357 17.069 1.00 87.69 70 LEU A N 1
ATOM 527 C CA . LEU A 1 70 ? -17.137 -6.921 17.362 1.00 87.69 70 LEU A CA 1
ATOM 528 C C . LEU A 1 70 ? -18.534 -6.266 17.387 1.00 87.69 70 LEU A C 1
ATOM 530 O O . LEU A 1 70 ? -19.429 -6.723 16.671 1.00 87.69 70 LEU A O 1
ATOM 534 N N . PRO A 1 71 ? -18.740 -5.170 18.147 1.00 88.50 71 PRO A N 1
ATOM 535 C CA . PRO A 1 71 ? -19.970 -4.392 18.047 1.00 88.50 71 PRO A CA 1
ATOM 536 C C . PRO A 1 71 ? -20.191 -3.888 16.614 1.00 88.50 71 PRO A C 1
ATOM 538 O O . PRO A 1 71 ? -19.240 -3.523 15.914 1.00 88.50 71 PRO A O 1
ATOM 541 N N . GLU A 1 72 ? -21.452 -3.824 16.185 1.00 89.12 72 GLU A N 1
ATOM 542 C CA . GLU A 1 72 ? -21.834 -3.500 14.802 1.00 89.12 72 GLU A CA 1
ATOM 543 C C . GLU A 1 72 ? -21.238 -2.171 14.314 1.00 89.12 72 GLU A C 1
ATOM 545 O O . GLU A 1 72 ? -20.833 -2.050 13.160 1.00 89.12 72 GLU A O 1
ATOM 550 N N . GLN A 1 73 ? -21.115 -1.179 15.197 1.00 90.56 73 GLN A N 1
ATOM 551 C CA . GLN A 1 73 ? -20.549 0.130 14.872 1.00 90.56 73 GLN A CA 1
ATOM 552 C C . GLN A 1 73 ? -19.067 0.031 14.487 1.00 90.56 73 GLN A C 1
ATOM 554 O O . GLN A 1 73 ? -18.635 0.702 13.548 1.00 90.56 73 GLN A O 1
ATOM 559 N N . PHE A 1 74 ? -18.298 -0.829 15.167 1.00 92.81 74 PHE A N 1
ATOM 560 C CA . PHE A 1 74 ? -16.904 -1.099 14.813 1.00 92.81 74 PHE A CA 1
ATOM 561 C C . PHE A 1 74 ? -16.813 -1.862 13.499 1.00 92.81 74 PHE A C 1
ATOM 563 O O . PHE A 1 74 ? -16.048 -1.459 12.627 1.00 92.81 74 PHE A O 1
ATOM 570 N N . ILE A 1 75 ? -17.620 -2.916 13.329 1.00 93.75 75 ILE A N 1
ATOM 571 C CA . ILE A 1 75 ? -17.658 -3.691 12.082 1.00 93.75 75 ILE A CA 1
ATOM 572 C C . ILE A 1 75 ? -17.969 -2.766 10.908 1.00 93.75 75 ILE A C 1
ATOM 574 O O . ILE A 1 75 ? -17.230 -2.746 9.927 1.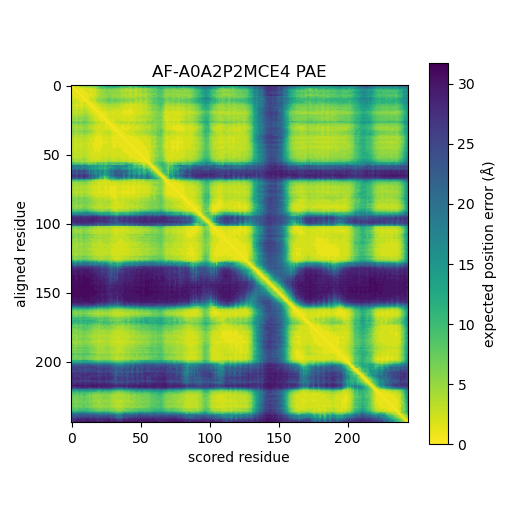00 93.75 75 ILE A O 1
ATOM 578 N N . ARG A 1 76 ? -19.012 -1.938 11.018 1.00 94.69 76 ARG A N 1
ATOM 579 C CA . ARG A 1 76 ? -19.375 -0.963 9.988 1.00 94.69 76 ARG A CA 1
ATOM 580 C C . ARG A 1 76 ? -18.221 -0.005 9.706 1.00 94.69 76 ARG A C 1
ATOM 582 O O . ARG A 1 76 ? -17.833 0.131 8.555 1.00 94.69 76 ARG A O 1
ATOM 589 N N . GLY A 1 77 ? -17.640 0.611 10.736 1.00 95.62 77 GLY A N 1
ATOM 590 C CA . GLY A 1 77 ? -16.528 1.549 10.566 1.00 95.62 77 GLY A CA 1
ATOM 591 C C . GLY A 1 77 ? -15.320 0.929 9.859 1.00 95.62 77 GLY A C 1
ATOM 592 O O . GLY A 1 77 ? -14.755 1.552 8.968 1.00 95.62 77 GLY A O 1
ATOM 593 N N . LEU A 1 78 ? -14.958 -0.305 10.216 1.00 96.69 78 LEU A N 1
ATOM 594 C CA . LEU A 1 78 ? -13.817 -1.032 9.653 1.00 96.69 78 LEU A CA 1
ATOM 595 C C . LEU A 1 78 ? -14.071 -1.546 8.230 1.00 96.69 78 LEU A C 1
ATOM 597 O O . LEU A 1 78 ? -13.172 -1.502 7.393 1.00 96.69 78 LEU A O 1
ATOM 601 N N . THR A 1 79 ? -15.282 -2.027 7.950 1.00 95.88 79 THR A N 1
ATOM 602 C CA . THR A 1 79 ? -15.661 -2.601 6.645 1.00 95.88 79 THR A CA 1
ATOM 603 C C . THR A 1 79 ? -15.935 -1.527 5.595 1.00 95.88 79 THR A C 1
ATOM 605 O O . THR A 1 79 ? -15.706 -1.761 4.414 1.00 95.88 79 THR A O 1
ATOM 608 N N . THR A 1 80 ? -16.369 -0.327 6.000 1.00 95.81 80 THR A N 1
ATOM 609 C CA . THR A 1 80 ? -16.588 0.803 5.080 1.00 95.81 80 THR A CA 1
ATOM 610 C C . THR A 1 80 ? -15.423 1.792 5.039 1.00 95.81 80 THR A C 1
ATOM 612 O O . THR A 1 80 ? -15.532 2.827 4.382 1.00 95.81 80 THR A O 1
ATOM 615 N N . ALA A 1 81 ? -14.333 1.542 5.773 1.00 96.19 81 ALA A N 1
ATOM 616 C CA . ALA A 1 81 ? -13.179 2.434 5.768 1.00 96.19 81 ALA A CA 1
ATOM 617 C C . ALA A 1 81 ? -12.543 2.460 4.373 1.00 96.19 81 ALA A C 1
ATOM 619 O O . ALA A 1 81 ? -12.238 1.417 3.806 1.00 96.19 81 ALA A O 1
ATOM 620 N N . SER A 1 82 ? -12.297 3.655 3.841 1.00 93.31 82 SER A N 1
ATOM 621 C CA . SER A 1 82 ? -11.634 3.842 2.549 1.00 93.31 82 SER A CA 1
ATOM 622 C C . SER A 1 82 ? -10.545 4.897 2.667 1.00 93.31 82 SER A C 1
ATOM 624 O O . SER A 1 82 ? -10.768 5.937 3.292 1.00 93.31 82 SER A O 1
ATOM 626 N N . LEU A 1 83 ? -9.398 4.671 2.029 1.00 91.50 83 LEU A N 1
ATOM 627 C CA . LEU A 1 83 ? -8.278 5.605 2.032 1.00 91.50 83 LEU A CA 1
ATOM 628 C C . LEU A 1 83 ? -7.759 5.799 0.606 1.00 91.50 83 LEU A C 1
ATOM 630 O O . LEU A 1 83 ? -7.164 4.898 0.021 1.00 91.50 83 LEU A O 1
ATOM 634 N N . GLN A 1 84 ? -7.994 6.985 0.043 1.00 92.44 84 GLN A N 1
ATOM 635 C CA . GLN A 1 84 ? -7.555 7.305 -1.317 1.00 92.44 84 GLN A CA 1
ATOM 636 C C . GLN A 1 84 ? -6.029 7.190 -1.444 1.00 92.44 84 GLN A C 1
ATOM 638 O O . GLN A 1 84 ? -5.280 7.608 -0.558 1.00 92.44 84 GLN A O 1
ATOM 643 N N . GLY A 1 85 ? -5.568 6.609 -2.552 1.00 91.75 85 GLY A N 1
ATOM 644 C CA . GLY A 1 85 ? -4.149 6.338 -2.792 1.00 91.75 85 GLY A CA 1
ATOM 645 C C . GLY A 1 85 ? -3.553 5.226 -1.918 1.00 91.75 85 GLY A C 1
ATOM 646 O O . GLY A 1 85 ? -2.336 5.203 -1.714 1.00 91.75 85 GLY A O 1
ATOM 647 N N . ARG A 1 86 ? -4.376 4.332 -1.360 1.00 93.75 86 ARG A N 1
ATOM 648 C CA . ARG A 1 86 ? -3.945 3.069 -0.746 1.00 93.75 86 ARG A CA 1
ATOM 649 C C . ARG A 1 86 ? -4.765 1.936 -1.323 1.00 93.75 86 ARG A C 1
ATOM 651 O O . ARG A 1 86 ? -5.977 1.922 -1.127 1.00 93.75 86 ARG A O 1
ATOM 658 N N . ALA A 1 87 ? -4.099 1.024 -2.024 1.00 93.62 87 ALA A N 1
ATOM 659 C CA . ALA A 1 87 ? -4.728 -0.131 -2.643 1.00 93.62 87 ALA A CA 1
ATOM 660 C C . ALA A 1 87 ? -6.024 0.213 -3.415 1.00 93.62 87 ALA A C 1
ATOM 662 O O . ALA A 1 87 ? -7.030 -0.494 -3.344 1.00 93.62 87 ALA A O 1
ATOM 663 N N . GLN A 1 88 ? -6.022 1.341 -4.131 1.00 93.19 88 GLN A N 1
ATOM 664 C CA . GLN A 1 88 ? -7.219 1.900 -4.750 1.00 93.19 88 GLN A CA 1
ATOM 665 C C . GLN A 1 88 ? -7.306 1.496 -6.225 1.00 93.19 88 GLN A C 1
ATOM 667 O O . GLN A 1 88 ? -6.392 1.770 -7.002 1.00 93.19 88 GLN A O 1
ATOM 672 N N . VAL A 1 89 ? -8.435 0.906 -6.622 1.00 91.56 89 VAL A N 1
ATOM 673 C CA . VAL A 1 89 ? -8.753 0.575 -8.020 1.00 91.56 89 VAL A CA 1
ATOM 674 C C . VAL A 1 89 ? -9.709 1.627 -8.582 1.00 91.56 89 VAL A C 1
ATOM 676 O O . VAL A 1 89 ? -10.770 1.870 -8.010 1.00 91.56 89 VAL A O 1
ATOM 679 N N . VAL A 1 90 ? -9.338 2.262 -9.693 1.00 91.00 90 VAL A N 1
ATOM 680 C CA . VAL A 1 90 ? -10.129 3.313 -10.348 1.00 91.00 90 VAL A CA 1
ATOM 681 C C . VAL A 1 90 ? -10.282 2.979 -11.835 1.00 91.00 90 VAL A C 1
ATOM 683 O O . VAL A 1 90 ? -9.345 3.211 -12.601 1.00 91.00 90 VAL A O 1
ATOM 686 N N . PRO A 1 91 ? -11.422 2.414 -12.269 1.00 87.88 91 PRO A N 1
ATOM 687 C CA . PRO A 1 91 ? -11.713 2.255 -13.690 1.00 87.88 91 PRO A CA 1
ATOM 688 C C . PRO A 1 91 ? -11.973 3.619 -14.343 1.00 87.88 91 PRO A C 1
ATOM 690 O O . PRO A 1 91 ? -12.578 4.500 -13.729 1.00 87.88 91 PRO A O 1
ATOM 693 N N . ASP A 1 92 ? -11.526 3.791 -15.585 1.00 84.38 92 ASP A N 1
ATOM 694 C CA . ASP A 1 92 ? -11.858 4.961 -16.393 1.00 84.38 92 ASP A CA 1
ATOM 695 C C . ASP A 1 92 ? -13.334 4.898 -16.813 1.00 84.38 92 ASP A C 1
ATOM 697 O O . ASP A 1 92 ? -13.767 3.968 -17.490 1.00 84.38 92 ASP A O 1
ATOM 701 N N . GLN A 1 93 ? -14.116 5.882 -16.370 1.00 75.31 93 GLN A N 1
ATOM 702 C CA . GLN A 1 93 ? -15.561 5.955 -16.606 1.00 75.31 93 GLN A CA 1
ATOM 703 C C . GLN A 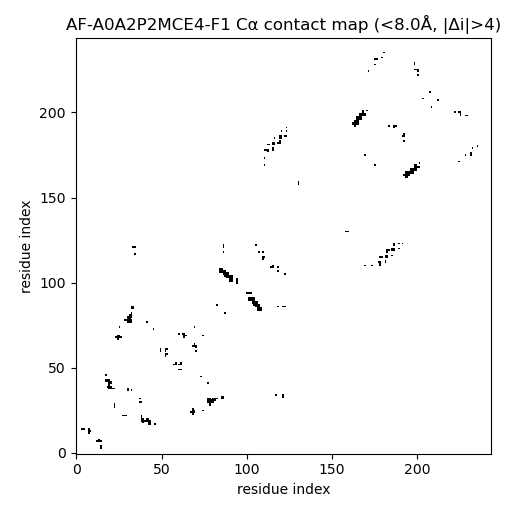1 93 ? -15.916 6.583 -17.961 1.00 75.31 93 GLN A C 1
ATOM 705 O O . GLN A 1 93 ? -17.086 6.588 -18.333 1.00 75.31 93 GLN A O 1
ATOM 710 N N . HIS A 1 94 ? -14.936 7.141 -18.679 1.00 72.00 94 HIS A N 1
ATOM 711 C CA . HIS A 1 94 ? -15.153 7.907 -19.909 1.00 72.00 94 HIS A CA 1
ATOM 712 C C . HIS A 1 94 ? -14.835 7.126 -21.190 1.00 72.00 94 HIS A C 1
ATOM 714 O O . HIS A 1 94 ? -14.922 7.683 -22.285 1.00 72.00 94 HIS A O 1
ATOM 720 N N . ILE A 1 95 ? -14.467 5.849 -21.074 1.00 69.31 95 ILE A N 1
ATOM 721 C CA . ILE A 1 95 ? -14.230 4.973 -22.222 1.00 69.31 95 ILE A CA 1
ATOM 722 C C . ILE A 1 95 ? -15.548 4.258 -22.551 1.00 69.31 95 ILE A C 1
ATOM 724 O O . ILE A 1 95 ? -15.897 3.251 -21.937 1.00 69.31 95 ILE A O 1
ATOM 728 N N . ASP A 1 96 ? -16.299 4.815 -23.504 1.00 54.44 96 ASP A N 1
ATOM 729 C CA . ASP A 1 96 ? -17.546 4.236 -24.014 1.00 54.44 96 ASP A CA 1
ATOM 730 C C . ASP A 1 96 ? -17.290 2.873 -24.684 1.00 54.44 96 ASP A C 1
ATOM 732 O O . ASP A 1 96 ? -16.366 2.707 -25.485 1.00 54.44 96 ASP A O 1
ATOM 736 N N . GLY A 1 97 ? -18.137 1.889 -24.366 1.00 53.38 97 GLY A N 1
ATOM 737 C CA . GLY A 1 97 ? -17.968 0.456 -24.650 1.00 53.38 97 GLY A CA 1
ATOM 738 C C . GLY A 1 97 ? -17.951 -0.001 -26.118 1.00 53.38 97 GLY A C 1
ATOM 739 O O . GLY A 1 97 ? -18.161 -1.186 -26.367 1.00 53.38 97 GLY A O 1
ATOM 740 N N . GLU A 1 98 ? -17.696 0.879 -27.088 1.00 54.69 98 GLU A N 1
ATOM 741 C CA . GLU A 1 98 ? -17.664 0.537 -28.520 1.00 54.69 98 GLU A CA 1
ATOM 742 C C . GLU A 1 98 ? -16.248 0.452 -29.125 1.00 54.69 98 GLU A C 1
ATOM 744 O O . GLU A 1 98 ? -16.088 0.038 -30.275 1.00 54.69 98 GLU A O 1
ATOM 749 N N . SER A 1 99 ? -15.178 0.760 -28.381 1.00 52.50 99 SER A N 1
ATOM 750 C CA . SER A 1 99 ? -13.814 0.441 -28.832 1.00 52.50 99 SER A CA 1
ATOM 751 C C . SER A 1 99 ? -12.843 0.120 -27.699 1.00 52.50 99 SER A C 1
ATOM 753 O O . SER A 1 99 ? -12.667 0.865 -26.746 1.00 52.50 99 SER A O 1
ATOM 755 N N . PHE A 1 100 ? -12.214 -1.043 -27.859 1.00 45.94 100 PHE A N 1
ATOM 756 C CA . PHE A 1 100 ? -11.265 -1.738 -26.996 1.00 45.94 100 PHE A CA 1
ATOM 757 C C . PHE A 1 100 ? -10.351 -0.871 -26.109 1.00 45.94 100 PHE A C 1
ATOM 759 O O . PHE A 1 100 ? -9.396 -0.264 -26.594 1.00 45.94 100 PHE A O 1
ATOM 766 N N . GLY A 1 101 ? -10.531 -1.006 -24.791 1.00 56.59 101 GLY A N 1
ATOM 767 C CA . GLY A 1 101 ? -9.458 -0.868 -23.804 1.00 56.59 101 GLY A CA 1
ATOM 768 C C . GLY A 1 101 ? -9.938 -0.364 -22.448 1.00 56.59 101 GLY A C 1
ATOM 769 O O . GLY A 1 101 ? -9.846 0.829 -22.198 1.00 56.59 101 GLY A O 1
ATOM 770 N N . ASP A 1 102 ? -10.397 -1.260 -21.567 1.00 75.00 102 ASP A N 1
ATOM 771 C CA . ASP A 1 102 ? -10.744 -0.929 -20.177 1.00 75.00 102 ASP A CA 1
ATOM 772 C C . ASP A 1 102 ? -9.489 -0.384 -19.455 1.00 75.00 102 ASP A C 1
ATOM 774 O O . ASP A 1 102 ? -8.628 -1.152 -19.012 1.00 75.00 102 ASP A O 1
ATOM 778 N N . LEU A 1 103 ? -9.322 0.943 -19.391 1.00 86.75 103 LEU A N 1
ATOM 779 C CA . LEU A 1 103 ? -8.246 1.569 -18.624 1.00 86.75 103 LEU A CA 1
ATOM 780 C C . LEU A 1 103 ? -8.616 1.509 -17.144 1.00 86.75 103 LEU A C 1
ATOM 782 O O . LEU A 1 103 ? -9.657 2.008 -16.729 1.00 86.75 103 LEU A O 1
ATOM 786 N N . VAL A 1 104 ? -7.749 0.905 -16.337 1.00 90.56 104 VAL A N 1
ATOM 787 C CA . VAL A 1 104 ? -7.927 0.822 -14.886 1.00 90.56 104 VAL A CA 1
ATOM 788 C C . VAL A 1 104 ? -6.651 1.299 -14.215 1.00 90.56 104 VAL A C 1
ATOM 790 O O . VAL A 1 104 ? -5.564 0.782 -14.478 1.00 90.56 104 VAL A O 1
ATOM 793 N N . PHE A 1 105 ? -6.785 2.285 -13.337 1.00 92.88 105 PHE A N 1
ATOM 794 C CA . PHE A 1 105 ? -5.700 2.775 -12.505 1.00 92.88 105 PHE A CA 1
ATOM 795 C C . PHE A 1 105 ? -5.657 1.994 -11.193 1.00 92.88 105 PHE A C 1
ATOM 797 O O . PHE A 1 105 ? -6.668 1.851 -10.508 1.00 92.88 105 PHE A O 1
ATOM 804 N N . TYR A 1 106 ? -4.464 1.532 -10.832 1.00 95.12 106 TYR A N 1
ATOM 805 C CA . TYR A 1 106 ? -4.175 0.895 -9.551 1.00 95.12 106 TYR A CA 1
ATOM 806 C C . TYR A 1 106 ? -3.234 1.826 -8.790 1.00 95.12 106 TYR A C 1
ATOM 808 O O . TYR A 1 106 ? -2.083 2.007 -9.187 1.00 95.12 106 TYR A O 1
ATOM 816 N N . LEU A 1 107 ? -3.753 2.484 -7.756 1.00 95.31 107 LEU A N 1
ATOM 817 C CA . LEU A 1 107 ? -3.071 3.566 -7.053 1.00 95.31 107 LEU A CA 1
ATOM 818 C C . LEU A 1 107 ? -2.669 3.126 -5.647 1.00 95.31 107 LEU A C 1
ATOM 820 O O . LEU A 1 107 ? -3.519 2.762 -4.831 1.00 95.31 107 LEU A O 1
ATOM 824 N N . ASP A 1 108 ? -1.379 3.244 -5.343 1.00 95.94 108 ASP A N 1
ATOM 825 C CA . ASP A 1 108 ? -0.843 3.025 -4.005 1.00 95.94 108 ASP A CA 1
ATOM 826 C C . ASP A 1 108 ? 0.321 3.983 -3.703 1.00 95.94 108 ASP A C 1
ATOM 828 O O . ASP A 1 108 ? 1.117 4.321 -4.579 1.00 95.94 108 ASP A O 1
ATOM 832 N N . GLY A 1 109 ? 0.397 4.446 -2.454 1.00 94.12 109 GLY A N 1
ATOM 833 C CA . GLY A 1 109 ? 1.401 5.391 -1.959 1.00 94.12 109 GLY A CA 1
ATOM 834 C C . GLY A 1 109 ? 2.607 4.748 -1.264 1.00 94.12 109 GLY A C 1
ATOM 835 O O . GLY A 1 109 ? 3.220 5.394 -0.403 1.00 94.12 109 GLY A O 1
ATOM 836 N N . ALA A 1 110 ? 2.917 3.485 -1.565 1.00 94.75 110 ALA A N 1
ATOM 837 C CA . ALA A 1 110 ? 4.103 2.786 -1.082 1.00 94.75 110 ALA A CA 1
ATOM 838 C C . ALA A 1 110 ? 5.399 3.559 -1.385 1.00 94.75 110 ALA A C 1
ATOM 840 O O . ALA A 1 110 ? 5.600 4.092 -2.475 1.00 94.75 110 ALA A O 1
ATOM 841 N N . HIS A 1 111 ? 6.282 3.642 -0.387 1.00 94.00 111 HIS A N 1
ATOM 842 C CA . HIS A 1 111 ? 7.523 4.425 -0.475 1.00 94.00 111 HIS A CA 1
ATOM 843 C C . HIS A 1 111 ? 8.643 3.935 0.459 1.00 94.00 111 HIS A C 1
ATOM 845 O O . HIS A 1 111 ? 9.620 4.652 0.688 1.00 94.00 111 HIS A O 1
ATOM 851 N N . SER A 1 112 ? 8.503 2.730 1.010 1.00 94.44 112 SER A N 1
ATOM 852 C CA . SER A 1 112 ? 9.532 1.982 1.742 1.00 94.44 112 SER A CA 1
ATOM 853 C C . SER A 1 112 ? 9.669 0.589 1.118 1.00 94.44 112 SER A C 1
ATOM 855 O O . SER A 1 112 ? 8.690 0.117 0.539 1.00 94.44 112 SER A O 1
ATOM 857 N N . PRO A 1 113 ? 10.813 -0.103 1.245 1.00 95.56 113 PRO A N 1
ATOM 858 C CA . PRO A 1 113 ? 10.972 -1.458 0.711 1.00 95.56 113 PRO A CA 1
ATOM 859 C C . PRO A 1 113 ? 9.833 -2.412 1.104 1.00 95.56 113 PRO A C 1
ATOM 861 O O . PRO A 1 113 ? 9.277 -3.103 0.255 1.00 95.56 113 PRO A O 1
ATOM 864 N N . GLU A 1 114 ? 9.414 -2.381 2.368 1.00 95.12 114 GLU A N 1
ATOM 865 C CA . GLU A 1 114 ? 8.349 -3.227 2.912 1.00 95.12 114 GLU A CA 1
A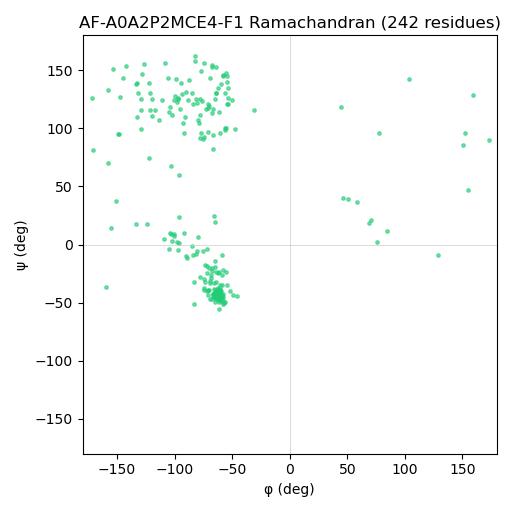TOM 866 C C . GLU A 1 114 ? 6.987 -2.882 2.298 1.00 95.12 114 GLU A C 1
ATOM 868 O O . GLU A 1 114 ? 6.242 -3.771 1.887 1.00 95.12 114 GLU A O 1
ATOM 873 N N . SER A 1 115 ? 6.665 -1.588 2.179 1.00 95.38 115 SER A N 1
ATOM 874 C CA . SER A 1 115 ? 5.405 -1.158 1.559 1.00 95.38 115 SER A CA 1
ATOM 875 C C . SER A 1 115 ? 5.363 -1.437 0.055 1.00 95.38 115 SER A C 1
ATOM 877 O O . SER A 1 115 ? 4.288 -1.722 -0.464 1.00 95.38 115 SER A O 1
ATOM 879 N N . MET A 1 116 ? 6.507 -1.446 -0.641 1.00 97.06 116 MET A N 1
ATOM 880 C CA . MET A 1 116 ? 6.566 -1.840 -2.056 1.00 97.06 116 MET A CA 1
ATOM 881 C C . MET A 1 116 ? 6.216 -3.322 -2.250 1.00 97.06 116 MET A C 1
ATOM 883 O O . MET A 1 116 ? 5.521 -3.649 -3.209 1.00 97.06 116 MET A O 1
ATOM 887 N N . VAL A 1 117 ? 6.641 -4.209 -1.340 1.00 96.56 117 VAL A N 1
ATOM 888 C CA . VAL A 1 117 ? 6.259 -5.638 -1.359 1.00 96.56 117 VAL A CA 1
ATOM 889 C C . VAL A 1 117 ? 4.752 -5.796 -1.151 1.00 96.56 117 VAL A C 1
ATOM 891 O O . VAL A 1 117 ? 4.090 -6.510 -1.899 1.00 96.56 117 VAL A O 1
ATOM 894 N N . ILE A 1 118 ? 4.190 -5.093 -0.165 1.00 95.44 118 ILE A N 1
ATOM 895 C CA . ILE A 1 118 ? 2.748 -5.128 0.119 1.00 95.44 118 ILE A CA 1
ATOM 896 C C . ILE A 1 118 ? 1.941 -4.625 -1.088 1.00 95.44 118 ILE A C 1
ATOM 898 O O . ILE A 1 118 ? 0.981 -5.277 -1.495 1.00 95.44 118 ILE A O 1
ATOM 902 N N . CYS A 1 119 ? 2.355 -3.504 -1.683 1.00 96.38 119 CYS A N 1
ATOM 903 C CA . CYS A 1 119 ? 1.740 -2.941 -2.884 1.00 96.38 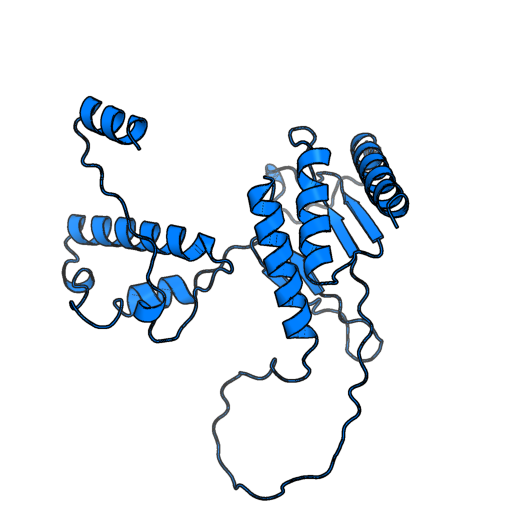119 CYS A CA 1
ATOM 904 C C . CYS A 1 119 ? 1.796 -3.921 -4.066 1.00 96.38 119 CYS A C 1
ATOM 906 O O . CYS A 1 119 ? 0.787 -4.131 -4.736 1.00 96.38 119 CYS A O 1
ATOM 908 N N . ALA A 1 120 ? 2.937 -4.578 -4.284 1.00 96.69 120 ALA A N 1
ATOM 909 C CA . ALA A 1 120 ? 3.103 -5.569 -5.344 1.00 96.69 120 ALA A CA 1
ATOM 910 C C . ALA A 1 120 ? 2.165 -6.778 -5.184 1.00 96.69 120 ALA A C 1
ATOM 912 O O . ALA A 1 120 ? 1.535 -7.197 -6.158 1.00 96.69 120 ALA A O 1
ATOM 913 N N . ASN A 1 121 ? 2.045 -7.316 -3.965 1.00 95.62 121 ASN A N 1
ATOM 914 C CA . ASN A 1 121 ? 1.126 -8.416 -3.657 1.00 95.62 121 ASN A CA 1
ATOM 915 C C . ASN A 1 121 ? -0.328 -8.007 -3.916 1.00 95.62 121 ASN A C 1
ATOM 917 O O . ASN A 1 121 ? -1.047 -8.701 -4.632 1.00 95.62 121 ASN A O 1
ATOM 921 N N . TRP A 1 122 ? -0.737 -6.846 -3.392 1.00 95.56 122 TRP A N 1
ATOM 922 C CA . TRP A 1 122 ? -2.078 -6.312 -3.620 1.00 95.56 122 TRP A CA 1
ATOM 923 C C . TRP A 1 122 ? -2.372 -6.137 -5.114 1.00 95.56 122 TRP A C 1
ATOM 925 O O . TRP A 1 122 ? -3.395 -6.621 -5.593 1.00 95.56 122 TRP A O 1
ATOM 935 N N . PHE A 1 123 ? -1.474 -5.485 -5.858 1.00 95.81 123 PHE A N 1
ATOM 936 C CA . PHE A 1 123 ? -1.654 -5.251 -7.289 1.00 95.81 123 PHE A CA 1
ATOM 937 C C . PHE A 1 123 ? -1.808 -6.567 -8.053 1.00 95.81 123 PHE A C 1
ATOM 939 O O . PHE A 1 123 ? -2.705 -6.687 -8.886 1.00 95.81 123 PHE A O 1
ATOM 946 N N . SER A 1 124 ? -0.975 -7.562 -7.734 1.00 95.00 124 SER A N 1
ATOM 947 C CA . SER A 1 124 ? -1.002 -8.876 -8.381 1.00 95.00 124 SER A CA 1
ATOM 948 C C . SER A 1 124 ? -2.347 -9.583 -8.181 1.00 95.00 124 SER A C 1
ATOM 950 O O . SER A 1 124 ? -2.931 -10.071 -9.144 1.00 95.00 124 SER A O 1
ATOM 952 N N . TRP A 1 125 ? -2.906 -9.553 -6.969 1.00 92.00 125 TRP A N 1
ATOM 953 C CA . TRP A 1 125 ? -4.238 -10.111 -6.706 1.00 92.00 125 TRP A CA 1
ATOM 954 C C . TRP A 1 125 ? -5.369 -9.288 -7.333 1.00 92.00 125 TRP A C 1
ATOM 956 O O . TRP A 1 125 ? -6.328 -9.848 -7.867 1.00 92.00 125 TRP A O 1
ATOM 966 N N . ALA A 1 126 ? -5.265 -7.958 -7.304 1.00 91.38 126 ALA A N 1
ATOM 967 C CA . ALA A 1 126 ? -6.296 -7.069 -7.831 1.00 91.38 126 ALA A CA 1
ATOM 968 C C . ALA A 1 126 ? -6.497 -7.254 -9.346 1.00 91.38 126 ALA A C 1
ATOM 970 O O . ALA A 1 126 ? -7.632 -7.249 -9.829 1.00 91.38 126 ALA A O 1
ATOM 971 N N . ILE A 1 127 ? -5.413 -7.469 -10.102 1.00 89.88 127 ILE A N 1
ATOM 972 C CA . ILE A 1 127 ? -5.514 -7.727 -11.543 1.00 89.88 127 ILE A CA 1
ATOM 973 C C . ILE A 1 127 ? -6.028 -9.139 -11.856 1.00 89.88 127 ILE A C 1
ATOM 975 O O . ILE A 1 127 ? -6.695 -9.318 -12.872 1.00 89.88 127 ILE A O 1
ATOM 979 N N . GLU A 1 128 ? -5.776 -10.137 -11.002 1.00 84.56 128 GLU A N 1
ATOM 980 C CA . GLU A 1 128 ? -6.345 -11.485 -11.153 1.00 84.56 128 GLU A CA 1
ATOM 981 C C . GLU A 1 128 ? -7.866 -11.487 -10.969 1.00 84.56 128 GLU A C 1
ATOM 983 O O . GLU A 1 128 ? -8.577 -12.095 -11.772 1.00 84.56 128 GLU A O 1
ATOM 988 N N . GLY A 1 129 ? -8.376 -10.758 -9.971 1.00 71.56 129 GLY A N 1
ATOM 989 C CA . GLY A 1 129 ? -9.817 -10.605 -9.742 1.00 71.56 129 GLY A CA 1
ATOM 990 C C . GLY A 1 129 ? -10.546 -9.965 -10.928 1.00 71.56 129 GLY A C 1
ATOM 991 O O . GLY A 1 129 ? -11.618 -10.427 -11.315 1.00 71.56 129 GLY A O 1
ATOM 992 N N . ASN A 1 130 ? -9.927 -8.972 -11.575 1.00 60.66 130 ASN A N 1
ATOM 993 C CA . ASN A 1 130 ? -10.469 -8.327 -12.779 1.00 60.66 130 ASN A CA 1
ATOM 994 C C . ASN A 1 130 ? -10.371 -9.191 -14.051 1.00 60.66 130 ASN A C 1
ATOM 996 O O . ASN A 1 130 ? -11.076 -8.933 -15.026 1.00 60.66 130 ASN A O 1
ATOM 1000 N N . ASN A 1 131 ? -9.533 -10.233 -14.052 1.00 53.91 131 ASN A N 1
ATOM 1001 C CA . ASN A 1 131 ? -9.437 -11.191 -15.156 1.00 53.91 131 ASN A CA 1
ATOM 1002 C C . ASN A 1 131 ? -10.537 -12.266 -15.119 1.00 53.91 131 ASN A C 1
ATOM 1004 O O . ASN A 1 131 ? -10.650 -13.036 -16.076 1.00 53.91 131 ASN A O 1
ATOM 1008 N N . GLN A 1 132 ? -11.345 -12.339 -14.054 1.00 42.59 132 GLN A N 1
ATOM 1009 C CA . GLN A 1 132 ? -12.521 -13.204 -14.007 1.00 42.59 132 GLN A CA 1
ATOM 1010 C C . GLN A 1 132 ? -13.760 -12.444 -14.507 1.00 42.59 132 GLN A C 1
ATOM 1012 O O . GLN A 1 132 ? -14.262 -11.551 -13.820 1.00 42.59 132 GLN A O 1
ATOM 1017 N N . PRO A 1 133 ? -14.306 -12.785 -15.689 1.00 40.59 133 PRO A N 1
ATOM 1018 C CA . PRO A 1 133 ? -15.575 -12.228 -16.122 1.00 40.59 133 PRO A CA 1
ATOM 1019 C C . PRO A 1 133 ? -16.674 -12.849 -15.253 1.00 40.59 133 PRO A C 1
ATOM 1021 O O . PRO A 1 133 ? -17.050 -13.985 -15.521 1.00 40.59 133 PRO A O 1
ATOM 1024 N N . ASN A 1 134 ? -17.106 -12.160 -14.181 1.00 40.41 134 ASN A N 1
ATOM 1025 C CA . ASN A 1 134 ? -18.454 -12.208 -13.559 1.00 40.41 134 ASN A CA 1
ATOM 1026 C C . ASN A 1 134 ? -18.503 -11.822 -12.058 1.00 40.41 134 ASN A C 1
ATOM 1028 O O . ASN A 1 134 ? -19.169 -12.510 -11.288 1.00 40.41 134 ASN A O 1
ATOM 1032 N N . GLN A 1 135 ? -17.880 -10.724 -11.600 1.00 38.53 135 GLN A N 1
ATOM 1033 C CA . GLN A 1 135 ? -18.163 -10.197 -10.241 1.00 38.53 135 GLN A CA 1
ATOM 1034 C C . GLN A 1 135 ? -18.397 -8.678 -10.130 1.00 38.53 135 GLN A C 1
ATOM 1036 O O . GLN A 1 135 ? -18.423 -8.135 -9.031 1.00 38.53 135 GLN A O 1
ATOM 1041 N N . LEU A 1 136 ? -18.691 -7.985 -11.233 1.00 37.41 136 LEU A N 1
ATOM 1042 C CA . LEU A 1 136 ? -19.285 -6.639 -11.195 1.00 37.41 136 LEU A CA 1
ATOM 1043 C C . LEU A 1 136 ? -20.778 -6.720 -11.527 1.00 37.41 136 LEU A C 1
ATOM 1045 O O . LEU A 1 136 ? -21.206 -6.289 -12.584 1.00 37.41 136 LEU A O 1
ATOM 1049 N N . ASN A 1 137 ? -21.561 -7.336 -10.639 1.00 36.56 137 ASN A N 1
ATOM 1050 C CA . ASN A 1 137 ? -23.021 -7.201 -10.581 1.00 36.56 137 ASN A CA 1
ATOM 1051 C C . ASN A 1 137 ? -23.508 -7.562 -9.168 1.00 36.56 137 ASN A C 1
ATOM 1053 O O . ASN A 1 137 ? -24.155 -8.581 -8.948 1.00 36.56 137 ASN A O 1
ATOM 1057 N N . HIS A 1 138 ? -23.201 -6.709 -8.192 1.00 33.69 138 HIS A N 1
ATOM 1058 C CA . HIS A 1 138 ? -23.931 -6.676 -6.925 1.00 33.69 138 HIS A CA 1
ATOM 1059 C C . HIS A 1 138 ? -24.503 -5.272 -6.705 1.00 33.69 138 HIS A C 1
ATOM 1061 O O . HIS A 1 138 ? -24.020 -4.496 -5.888 1.00 33.69 138 HIS A O 1
ATOM 1067 N N . LEU A 1 139 ? -25.567 -4.957 -7.450 1.00 29.27 139 LEU A N 1
ATOM 1068 C CA . LEU A 1 139 ? -26.652 -4.126 -6.927 1.00 29.27 139 LEU A CA 1
ATOM 1069 C C . LEU A 1 139 ? -27.790 -5.062 -6.485 1.00 29.27 139 LEU A C 1
ATOM 1071 O O . LEU A 1 139 ? -28.046 -6.059 -7.165 1.00 29.27 139 LEU A O 1
ATOM 1075 N N . PRO A 1 140 ? -28.500 -4.770 -5.383 1.00 32.28 140 PRO A N 1
ATOM 1076 C CA . PRO A 1 140 ? -29.596 -5.610 -4.936 1.00 32.28 140 PRO A CA 1
ATOM 1077 C C . PRO A 1 140 ? -30.828 -5.327 -5.802 1.00 32.28 140 PRO A C 1
ATOM 1079 O O . PRO A 1 140 ? -31.428 -4.257 -5.708 1.00 32.28 140 PRO A O 1
ATOM 1082 N N . GLN A 1 141 ? -31.236 -6.291 -6.629 1.00 31.83 141 GLN A N 1
ATOM 1083 C CA . GLN A 1 141 ? -32.583 -6.303 -7.194 1.00 31.83 141 GLN A CA 1
ATOM 1084 C C . GLN A 1 141 ? -33.335 -7.567 -6.784 1.00 31.83 141 GLN A C 1
ATOM 1086 O O . GLN A 1 141 ? -33.051 -8.686 -7.201 1.00 31.83 141 GLN A O 1
ATOM 1091 N N . ASN A 1 142 ? -34.326 -7.317 -5.933 1.00 30.61 142 ASN A N 1
ATOM 1092 C CA . ASN A 1 142 ? -35.493 -8.143 -5.686 1.00 30.61 142 ASN A CA 1
ATOM 1093 C C . ASN A 1 142 ? -36.179 -8.532 -7.005 1.00 30.61 142 ASN A C 1
ATOM 1095 O O . ASN A 1 142 ? -36.597 -7.651 -7.755 1.00 30.61 142 ASN A O 1
ATOM 1099 N N . ASN A 1 143 ? -36.363 -9.831 -7.234 1.00 32.94 143 ASN A N 1
ATOM 1100 C CA . ASN A 1 143 ? -37.662 -10.494 -7.434 1.00 32.94 143 ASN A CA 1
ATOM 1101 C C . ASN A 1 143 ? -37.468 -11.826 -8.163 1.00 32.94 143 ASN A C 1
ATOM 1103 O O . ASN A 1 143 ? -36.828 -11.910 -9.207 1.00 32.94 143 ASN A O 1
ATOM 1107 N N . GLY A 1 144 ? -38.037 -12.880 -7.579 1.00 34.88 144 GLY A N 1
ATOM 1108 C CA . GLY A 1 144 ? -37.852 -14.249 -8.031 1.00 34.88 144 GLY A CA 1
ATOM 1109 C C . GLY A 1 144 ? -38.459 -14.561 -9.395 1.00 34.88 144 GLY A C 1
ATOM 1110 O O . GLY A 1 144 ? -39.466 -13.977 -9.794 1.00 34.88 144 GLY A O 1
ATOM 1111 N N . LYS A 1 145 ? -37.869 -15.570 -10.048 1.00 31.95 145 LYS A N 1
ATOM 1112 C CA . LYS A 1 145 ? -38.566 -16.671 -10.729 1.00 31.95 145 LYS A CA 1
ATOM 1113 C C . LYS A 1 145 ? -37.567 -17.749 -11.181 1.00 31.95 145 LYS A C 1
ATOM 1115 O O . LYS A 1 145 ? -36.614 -17.457 -11.884 1.00 31.95 145 LYS A O 1
ATOM 1120 N N . SER A 1 146 ? -37.874 -18.971 -10.744 1.00 30.66 146 SER A N 1
ATOM 1121 C CA . SER A 1 146 ? -37.569 -20.311 -11.272 1.00 30.66 146 SER A CA 1
ATOM 1122 C C . SER A 1 146 ? -36.167 -20.677 -11.775 1.00 30.66 146 SER A C 1
ATOM 1124 O O . SER A 1 146 ? -35.694 -20.222 -12.810 1.00 30.66 146 SER A O 1
ATOM 1126 N N . LEU A 1 147 ? -35.618 -21.668 -11.073 1.00 37.97 147 LEU A N 1
ATOM 1127 C CA . LEU A 1 147 ? -34.663 -22.678 -11.521 1.00 37.97 147 LEU A CA 1
ATOM 1128 C C . LEU A 1 147 ? -35.236 -23.454 -12.731 1.00 37.97 147 LEU A C 1
ATOM 1130 O O . LEU A 1 147 ? -36.390 -23.870 -12.658 1.00 37.97 147 LEU A O 1
ATOM 1134 N N . ASP A 1 148 ? -34.460 -23.585 -13.813 1.00 32.72 148 ASP A N 1
ATOM 1135 C CA . ASP A 1 148 ? -34.277 -24.782 -14.670 1.00 32.72 148 ASP A CA 1
ATOM 1136 C C . ASP A 1 148 ? -33.906 -24.405 -16.114 1.00 32.72 148 ASP A C 1
ATOM 1138 O O . ASP A 1 148 ? -34.762 -24.154 -16.958 1.00 32.72 148 ASP A O 1
ATOM 1142 N N . ALA A 1 149 ? -32.600 -24.410 -16.398 1.00 30.67 149 ALA A N 1
ATOM 1143 C CA . ALA A 1 149 ? -32.021 -24.790 -17.691 1.00 30.67 149 ALA A CA 1
ATOM 1144 C C . ALA A 1 149 ? -30.494 -24.884 -17.532 1.00 30.67 149 ALA A C 1
ATOM 1146 O O . ALA A 1 149 ? -29.739 -23.958 -17.830 1.00 30.67 149 ALA A O 1
ATOM 1147 N N . LEU A 1 150 ? -30.039 -26.018 -17.003 1.00 36.03 150 LEU A N 1
ATOM 1148 C CA . LEU A 1 150 ? -28.633 -26.394 -16.984 1.00 36.03 150 LEU A CA 1
ATOM 1149 C C . LEU A 1 150 ? -28.114 -26.586 -18.421 1.00 36.03 150 LEU A C 1
ATOM 1151 O O . LEU A 1 150 ? -28.637 -27.385 -19.191 1.00 36.03 150 LEU A O 1
ATOM 1155 N N . GLN A 1 151 ? -26.979 -25.935 -18.677 1.00 35.75 151 GLN A N 1
ATOM 1156 C CA . GLN A 1 151 ? -25.792 -26.588 -19.227 1.00 35.75 151 GLN A CA 1
ATOM 1157 C C . GLN A 1 151 ? -25.790 -26.896 -20.728 1.00 35.75 151 GLN A C 1
ATOM 1159 O O . GLN A 1 151 ? -26.199 -27.963 -21.175 1.00 35.75 151 GLN A O 1
ATOM 1164 N N . LYS A 1 152 ? -25.180 -25.974 -21.481 1.00 33.97 152 LYS A N 1
ATOM 1165 C CA . LYS A 1 152 ? -24.160 -26.226 -22.519 1.00 33.97 152 LYS A CA 1
ATOM 1166 C C . LYS A 1 152 ? -23.877 -24.906 -23.222 1.00 33.97 152 LYS A C 1
ATOM 1168 O O . LYS A 1 152 ? -24.530 -24.590 -24.199 1.00 33.97 152 LYS A O 1
ATOM 1173 N N . ASN A 1 153 ? -22.915 -24.144 -22.717 1.00 30.59 153 ASN A N 1
ATOM 1174 C CA . ASN A 1 153 ? -22.162 -23.197 -23.530 1.00 30.59 153 ASN A CA 1
ATOM 1175 C C . ASN A 1 153 ? -20.771 -23.104 -22.916 1.00 30.59 153 ASN A C 1
ATOM 1177 O O . ASN A 1 153 ? -20.539 -22.416 -21.926 1.00 30.59 153 ASN A O 1
ATOM 1181 N N . HIS A 1 154 ? -19.873 -23.899 -23.485 1.00 35.81 154 HIS A N 1
ATOM 1182 C CA . HIS A 1 154 ? -18.439 -23.800 -23.296 1.00 35.81 154 HIS A CA 1
ATOM 1183 C C . HIS A 1 154 ? -18.020 -22.475 -23.947 1.00 35.81 154 HIS A C 1
ATOM 1185 O O . HIS A 1 154 ? -17.677 -22.435 -25.124 1.00 35.81 154 HIS A O 1
ATOM 1191 N N . VAL A 1 155 ? -18.170 -21.361 -23.226 1.00 38.28 155 VAL A N 1
ATOM 1192 C CA . VAL A 1 155 ? -17.645 -20.074 -23.683 1.00 38.28 155 VAL A CA 1
ATOM 1193 C C . VAL A 1 155 ? -16.151 -20.130 -23.419 1.00 38.28 155 VAL A C 1
ATOM 1195 O O . VAL A 1 155 ? -15.693 -19.925 -22.298 1.00 38.28 155 VAL A O 1
ATOM 1198 N N . GLU A 1 156 ? -15.405 -20.496 -24.456 1.00 40.00 156 GLU A N 1
ATOM 1199 C CA . GLU A 1 156 ? -13.985 -20.193 -24.584 1.00 40.00 156 GLU A CA 1
ATOM 1200 C C . GLU A 1 156 ? -13.808 -18.706 -24.261 1.00 40.00 156 GLU A C 1
ATOM 1202 O O . GLU A 1 156 ? -14.151 -17.824 -25.049 1.00 40.00 156 GLU A O 1
ATOM 1207 N N . GLY A 1 157 ? -13.388 -18.423 -23.027 1.00 43.78 157 GLY A N 1
ATOM 1208 C CA . GLY A 1 157 ? -13.199 -17.066 -22.555 1.00 43.78 157 GLY A CA 1
ATOM 1209 C C . GLY A 1 157 ? -12.139 -16.404 -23.418 1.00 43.78 157 GLY A C 1
ATOM 1210 O O . GLY A 1 157 ? -10.976 -16.804 -23.387 1.00 43.78 157 GLY A O 1
ATOM 1211 N N . CYS A 1 158 ? -12.537 -15.394 -24.191 1.00 44.53 158 CYS A N 1
ATOM 1212 C CA . CYS A 1 158 ? -11.604 -14.478 -24.826 1.00 44.53 158 CYS A CA 1
ATOM 1213 C C . CYS A 1 158 ? -10.750 -13.868 -23.710 1.00 44.53 158 CYS A C 1
ATOM 1215 O O . CYS A 1 158 ? -11.212 -13.007 -22.958 1.00 44.53 158 CYS A O 1
ATOM 1217 N N . ARG A 1 159 ? -9.528 -14.381 -23.538 1.00 54.75 159 ARG A N 1
ATOM 1218 C CA . ARG A 1 159 ? -8.571 -13.878 -22.558 1.00 54.75 159 ARG A CA 1
ATOM 1219 C C . ARG A 1 159 ? -8.204 -12.471 -23.024 1.00 54.75 159 ARG A C 1
ATOM 1221 O O . ARG A 1 159 ? -7.380 -12.315 -23.922 1.00 54.75 159 ARG A O 1
ATOM 1228 N N . LYS A 1 160 ? -8.891 -11.451 -22.498 1.00 63.59 160 LYS A N 1
ATOM 1229 C CA . LYS A 1 160 ? -8.565 -10.050 -22.779 1.00 63.59 160 LYS A CA 1
ATOM 1230 C C . LYS A 1 160 ? -7.081 -9.865 -22.450 1.00 63.59 160 LYS A C 1
ATOM 1232 O O . LYS A 1 160 ? -6.643 -10.144 -21.337 1.00 63.59 160 LYS A O 1
ATOM 1237 N N . ASN A 1 161 ? -6.295 -9.456 -23.440 1.00 72.94 161 ASN A N 1
ATOM 1238 C CA . ASN A 1 161 ? -4.877 -9.191 -23.240 1.00 72.94 161 ASN A CA 1
ATOM 1239 C C . ASN A 1 161 ? -4.732 -7.811 -22.597 1.00 72.94 161 ASN A C 1
ATOM 1241 O O . ASN A 1 161 ? -4.918 -6.793 -23.262 1.00 72.94 161 ASN A O 1
ATOM 1245 N N . PHE A 1 162 ? -4.388 -7.773 -21.313 1.00 81.50 162 PHE A N 1
ATOM 1246 C CA . PHE A 1 162 ? -4.091 -6.529 -20.608 1.00 81.50 162 PHE A CA 1
ATOM 1247 C C . PHE A 1 162 ? -2.616 -6.159 -20.774 1.00 81.50 162 PHE A C 1
ATOM 1249 O O . PHE A 1 162 ? -1.740 -7.021 -20.763 1.00 81.50 162 PHE A O 1
ATOM 1256 N N . THR A 1 163 ? -2.334 -4.865 -20.928 1.00 89.44 163 THR A N 1
ATOM 1257 C CA . THR A 1 163 ? -0.967 -4.336 -20.883 1.00 89.44 163 THR A CA 1
ATOM 1258 C C . THR A 1 163 ? -0.760 -3.621 -19.556 1.00 89.44 163 THR A C 1
ATOM 1260 O O . THR A 1 163 ? -1.363 -2.578 -19.327 1.00 89.44 163 THR A O 1
ATOM 1263 N N . GLN A 1 164 ? 0.118 -4.143 -18.700 1.00 93.06 164 GLN A N 1
ATOM 1264 C CA . GLN A 1 164 ? 0.485 -3.475 -17.453 1.00 93.06 164 GLN A CA 1
ATOM 1265 C C . GLN A 1 164 ? 1.536 -2.391 -17.729 1.00 93.06 164 GLN A C 1
ATOM 1267 O O . GLN A 1 164 ? 2.593 -2.656 -18.313 1.00 93.06 164 GLN A O 1
ATOM 1272 N N . ILE A 1 165 ? 1.247 -1.163 -17.301 1.00 95.31 165 ILE A N 1
ATOM 1273 C CA . ILE A 1 165 ? 2.153 -0.013 -17.369 1.00 95.31 165 ILE A CA 1
ATOM 1274 C C . ILE A 1 165 ? 2.388 0.469 -15.941 1.00 95.31 165 ILE A C 1
ATOM 1276 O O . ILE A 1 165 ? 1.433 0.755 -15.225 1.00 95.31 165 ILE A O 1
ATOM 1280 N N . LEU A 1 166 ? 3.651 0.569 -15.534 1.00 96.62 166 LEU A N 1
ATOM 1281 C CA . LEU A 1 166 ? 4.009 1.163 -14.255 1.00 96.62 166 LEU A CA 1
ATOM 1282 C C . LEU A 1 166 ? 4.008 2.685 -14.394 1.00 96.62 166 LEU A C 1
ATOM 1284 O O . LEU A 1 166 ? 4.768 3.233 -15.187 1.00 96.62 166 LEU A O 1
ATOM 1288 N N . LEU A 1 167 ? 3.204 3.374 -13.596 1.00 95.31 167 LEU A N 1
ATOM 1289 C CA . LEU A 1 167 ? 3.315 4.815 -13.403 1.00 95.31 167 LEU A CA 1
ATOM 1290 C C . LEU A 1 167 ? 4.011 5.055 -12.063 1.00 95.31 167 LEU A C 1
ATOM 1292 O O . LEU A 1 167 ? 3.446 4.739 -11.021 1.00 95.31 167 LEU A O 1
ATOM 1296 N N . PHE A 1 168 ? 5.239 5.575 -12.077 1.00 93.81 168 PHE A N 1
ATOM 1297 C CA . PHE A 1 168 ? 6.050 5.701 -10.866 1.00 93.81 168 PHE A CA 1
ATOM 1298 C C . PHE A 1 168 ? 6.445 7.152 -10.605 1.00 93.81 168 PHE A C 1
ATOM 1300 O O . PHE A 1 168 ? 7.191 7.770 -11.369 1.00 93.81 168 PHE A O 1
ATOM 1307 N N . ASN A 1 169 ? 5.951 7.682 -9.48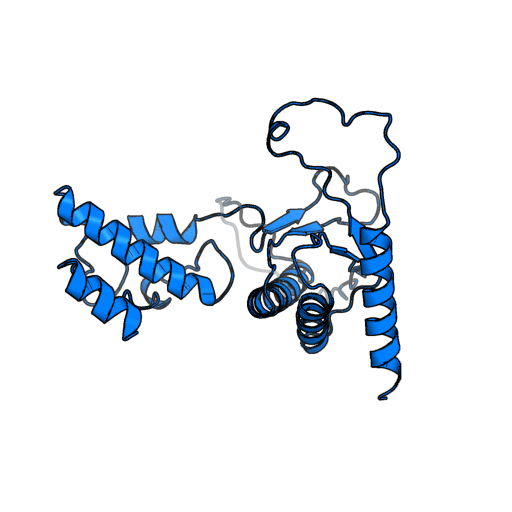9 1.00 90.69 169 ASN A N 1
ATOM 1308 C CA . ASN A 1 169 ? 6.393 8.951 -8.938 1.00 90.69 169 ASN A CA 1
ATOM 1309 C C . ASN A 1 169 ? 7.297 8.683 -7.732 1.00 90.69 169 ASN A C 1
ATOM 1311 O O . ASN A 1 169 ? 6.854 8.127 -6.730 1.00 90.69 169 ASN A O 1
ATOM 1315 N N . CYS A 1 170 ? 8.552 9.105 -7.813 1.00 88.38 170 CYS A N 1
ATOM 1316 C CA . CYS A 1 170 ? 9.504 9.012 -6.715 1.00 88.38 170 CYS A CA 1
ATOM 1317 C C . CYS A 1 170 ? 10.183 10.363 -6.558 1.00 88.38 170 CYS A C 1
ATOM 1319 O O . CYS A 1 170 ? 10.660 10.922 -7.539 1.00 88.38 170 CYS A O 1
ATOM 1321 N N . MET A 1 171 ? 10.242 10.897 -5.342 1.00 86.38 171 MET A N 1
ATOM 1322 C CA . MET A 1 171 ? 11.020 12.104 -5.045 1.00 86.38 171 MET A CA 1
ATOM 1323 C C . MET A 1 171 ? 12.497 11.751 -4.829 1.00 86.38 171 MET A C 1
ATOM 1325 O O . MET A 1 171 ? 12.804 10.630 -4.432 1.00 86.38 171 MET A O 1
ATOM 1329 N N . SER A 1 172 ? 13.403 12.717 -4.997 1.00 83.25 172 SER A N 1
ATOM 1330 C CA . SER A 1 172 ? 14.850 12.535 -4.765 1.00 83.25 172 SER A CA 1
ATOM 1331 C C . SER A 1 172 ? 15.228 12.239 -3.307 1.00 83.25 172 SER A C 1
ATOM 1333 O O . SER A 1 172 ? 16.329 11.777 -3.034 1.00 83.25 172 SER A O 1
ATOM 1335 N N . VAL A 1 173 ? 14.308 12.457 -2.362 1.00 86.12 173 VAL A N 1
ATOM 1336 C CA . VAL A 1 173 ? 14.458 12.084 -0.940 1.00 86.12 173 VAL A CA 1
ATOM 1337 C C . VAL A 1 173 ? 14.189 10.597 -0.670 1.00 86.12 173 VAL A C 1
ATOM 1339 O O . VAL A 1 173 ? 14.082 10.178 0.486 1.00 86.12 173 VAL A O 1
ATOM 1342 N N . ARG A 1 174 ? 13.984 9.803 -1.721 1.00 87.75 174 ARG A N 1
ATOM 1343 C CA . ARG A 1 174 ? 13.788 8.355 -1.668 1.00 87.75 174 ARG A CA 1
ATOM 1344 C C . ARG A 1 174 ? 14.754 7.695 -2.638 1.00 87.75 174 ARG A C 1
ATOM 1346 O O . ARG A 1 174 ? 15.054 8.257 -3.688 1.00 87.75 174 ARG A O 1
ATOM 1353 N N . ASP A 1 175 ? 15.212 6.504 -2.275 1.00 92.00 175 ASP A N 1
ATOM 1354 C CA . ASP A 1 175 ? 16.130 5.733 -3.103 1.00 92.00 175 ASP A CA 1
ATOM 1355 C C . ASP A 1 175 ? 15.351 4.764 -4.016 1.00 92.00 175 ASP A C 1
ATOM 1357 O O . ASP A 1 175 ? 14.865 3.730 -3.546 1.00 92.00 175 ASP A O 1
ATOM 1361 N N . PRO A 1 176 ? 15.218 5.056 -5.322 1.00 92.38 176 PRO A N 1
ATOM 1362 C CA . PRO A 1 176 ? 14.514 4.182 -6.257 1.00 92.38 176 PRO A CA 1
ATOM 1363 C C . PRO A 1 176 ? 15.195 2.818 -6.432 1.00 92.38 176 PRO A C 1
ATOM 1365 O O . PRO A 1 176 ? 14.509 1.858 -6.783 1.00 92.38 176 PRO A O 1
ATOM 1368 N N . GLN A 1 177 ? 16.503 2.702 -6.167 1.00 93.75 177 GLN A N 1
ATOM 1369 C CA . GLN A 1 177 ? 17.221 1.426 -6.241 1.00 93.75 177 GLN A CA 1
ATOM 1370 C C . GLN A 1 177 ? 16.848 0.493 -5.092 1.00 93.75 177 GLN A C 1
ATOM 1372 O O . GLN A 1 177 ? 16.943 -0.719 -5.241 1.00 93.75 177 GLN A O 1
ATOM 1377 N N . LEU A 1 178 ? 16.378 1.029 -3.964 1.00 93.94 178 LEU A N 1
ATOM 1378 C CA . LEU A 1 178 ? 15.813 0.215 -2.892 1.00 93.94 178 LEU A CA 1
ATOM 1379 C C . LEU A 1 178 ? 14.343 -0.123 -3.154 1.00 93.94 178 LEU A C 1
ATOM 1381 O O . LEU A 1 178 ? 13.897 -1.203 -2.785 1.00 93.94 178 LEU A O 1
ATOM 1385 N N . LEU A 1 179 ? 13.582 0.761 -3.803 1.00 95.69 179 LEU A N 1
ATOM 1386 C CA . LEU A 1 179 ? 12.135 0.582 -3.974 1.00 95.69 179 LEU A CA 1
ATOM 1387 C C . LEU A 1 179 ? 11.762 -0.315 -5.164 1.00 95.69 179 LEU A C 1
ATOM 1389 O O . LEU A 1 179 ? 10.993 -1.264 -5.004 1.00 95.69 179 LEU A O 1
ATOM 1393 N N . LEU A 1 180 ? 12.297 -0.031 -6.356 1.00 95.69 180 LEU A N 1
ATOM 1394 C CA . LEU A 1 180 ? 11.898 -0.711 -7.594 1.00 95.69 180 LEU A CA 1
ATOM 1395 C C . LEU A 1 180 ? 12.170 -2.226 -7.577 1.00 95.69 180 LEU A C 1
ATOM 1397 O O . LEU A 1 180 ? 11.279 -2.967 -7.995 1.00 95.69 180 LEU A O 1
ATOM 1401 N N . PRO A 1 181 ? 13.314 -2.732 -7.065 1.00 96.12 181 PRO A N 1
ATOM 1402 C CA . PRO A 1 181 ? 13.555 -4.174 -7.041 1.00 96.12 181 PRO A CA 1
ATOM 1403 C C . PRO A 1 181 ? 12.541 -4.942 -6.194 1.00 96.12 181 PRO A C 1
ATOM 1405 O O . PRO A 1 181 ? 12.123 -6.026 -6.587 1.00 96.12 181 PRO A O 1
ATOM 1408 N N . HIS A 1 182 ? 12.104 -4.380 -5.062 1.00 96.69 182 HIS A N 1
ATOM 1409 C CA . HIS A 1 182 ? 11.114 -5.024 -4.196 1.00 96.69 182 HIS A CA 1
ATOM 1410 C C . HIS A 1 182 ? 9.757 -5.149 -4.894 1.00 96.69 182 HIS A C 1
ATOM 1412 O O . HIS A 1 182 ? 9.142 -6.213 -4.839 1.00 96.69 182 HIS A O 1
ATOM 1418 N N . LEU A 1 183 ? 9.330 -4.102 -5.607 1.00 96.62 183 LEU A N 1
ATOM 1419 C CA . LEU A 1 183 ? 8.116 -4.130 -6.424 1.00 96.62 183 LEU A CA 1
ATOM 1420 C C . LEU A 1 183 ? 8.216 -5.177 -7.537 1.00 96.62 183 LEU A C 1
ATOM 1422 O O . LEU A 1 183 ? 7.370 -6.060 -7.631 1.00 96.62 183 LEU A O 1
ATOM 1426 N N . LEU A 1 184 ? 9.260 -5.094 -8.367 1.00 96.12 184 LEU A N 1
ATOM 1427 C CA . LEU A 1 184 ? 9.391 -5.947 -9.549 1.00 96.12 184 LEU A CA 1
ATOM 1428 C C . LEU A 1 184 ? 9.557 -7.418 -9.192 1.00 96.12 184 LEU A C 1
ATOM 1430 O O . LEU A 1 184 ? 8.873 -8.257 -9.769 1.00 96.12 184 LEU A O 1
ATOM 1434 N N . LYS A 1 185 ? 10.417 -7.730 -8.218 1.00 96.00 185 LYS A N 1
ATOM 1435 C CA . LYS A 1 185 ? 10.644 -9.108 -7.782 1.00 96.00 185 LYS A CA 1
ATOM 1436 C C . LYS A 1 185 ? 9.359 -9.731 -7.244 1.00 96.00 185 LYS A C 1
ATOM 1438 O O . LYS A 1 185 ? 9.054 -10.866 -7.588 1.00 96.00 185 LYS A O 1
ATOM 1443 N N . THR A 1 186 ? 8.597 -8.987 -6.446 1.00 96.75 186 THR A N 1
ATOM 1444 C CA . THR A 1 186 ? 7.343 -9.478 -5.857 1.00 96.75 186 THR A CA 1
ATOM 1445 C C . THR A 1 186 ? 6.235 -9.623 -6.906 1.00 96.75 186 THR A C 1
ATOM 1447 O O . THR A 1 186 ? 5.513 -10.614 -6.904 1.00 96.75 186 THR A O 1
ATOM 1450 N N . CYS A 1 187 ? 6.122 -8.700 -7.866 1.00 96.56 187 CYS A N 1
ATOM 1451 C CA . CYS A 1 187 ? 5.226 -8.887 -9.012 1.00 96.56 187 CYS A CA 1
ATOM 1452 C C . CYS A 1 187 ? 5.623 -10.125 -9.838 1.00 96.56 187 CYS A C 1
ATOM 1454 O O . CYS A 1 187 ? 4.769 -10.928 -10.211 1.00 96.56 187 CYS A O 1
ATOM 1456 N N . ALA A 1 188 ? 6.923 -10.337 -10.067 1.00 95.38 188 ALA A N 1
ATOM 1457 C CA . ALA A 1 188 ? 7.425 -11.471 -10.836 1.00 95.38 188 ALA A CA 1
ATOM 1458 C C . ALA A 1 188 ? 7.130 -12.827 -10.171 1.00 95.38 188 ALA A C 1
ATOM 1460 O O . ALA A 1 188 ? 6.860 -13.790 -10.887 1.00 95.38 188 ALA A O 1
ATOM 1461 N N . THR A 1 189 ? 7.098 -12.923 -8.831 1.00 96.25 189 THR A N 1
ATOM 1462 C CA . THR A 1 189 ? 6.673 -14.168 -8.154 1.00 96.25 189 THR A CA 1
ATOM 1463 C C . THR A 1 189 ? 5.207 -14.521 -8.410 1.00 96.25 189 THR A C 1
ATOM 1465 O O . THR A 1 189 ? 4.832 -15.677 -8.248 1.00 96.25 189 THR A O 1
ATOM 1468 N N . HIS A 1 190 ? 4.397 -13.548 -8.836 1.00 94.38 190 HIS A N 1
ATOM 1469 C CA . HIS A 1 190 ? 3.002 -13.723 -9.248 1.00 94.38 190 HIS A CA 1
ATOM 1470 C C . HIS A 1 190 ? 2.841 -13.759 -10.781 1.00 94.38 190 HIS A C 1
ATOM 1472 O O . HIS A 1 190 ? 1.729 -13.708 -11.296 1.00 94.38 190 HIS A O 1
ATOM 1478 N N . GLY A 1 191 ? 3.943 -13.820 -11.541 1.00 93.25 191 GLY A N 1
ATOM 1479 C CA . GLY A 1 191 ? 3.912 -13.803 -13.008 1.00 93.25 191 GLY A CA 1
ATOM 1480 C C . GLY A 1 191 ? 3.484 -12.460 -13.613 1.00 93.25 191 GLY A C 1
ATOM 1481 O O . GLY A 1 191 ? 3.087 -12.409 -14.779 1.00 93.25 191 GLY A O 1
ATOM 1482 N N . VAL A 1 192 ? 3.554 -11.373 -12.841 1.00 93.44 192 VAL A N 1
ATOM 1483 C CA . VAL A 1 192 ? 3.152 -10.028 -13.259 1.00 93.44 192 VAL A CA 1
ATOM 1484 C C . VAL A 1 192 ? 4.372 -9.233 -13.714 1.00 93.44 192 VAL A C 1
ATOM 1486 O O . VAL A 1 192 ? 5.333 -9.057 -12.966 1.00 93.44 192 VAL A O 1
ATOM 1489 N N . TYR A 1 193 ? 4.313 -8.698 -14.936 1.00 94.12 193 TYR A N 1
ATOM 1490 C CA . TYR A 1 193 ? 5.404 -7.932 -15.539 1.00 94.12 193 TYR A CA 1
ATOM 1491 C C . TYR A 1 193 ? 4.887 -6.646 -16.178 1.00 94.12 193 TYR A C 1
ATOM 1493 O O . TYR A 1 193 ? 3.868 -6.640 -16.868 1.00 94.12 193 TYR A O 1
ATOM 1501 N N . PHE A 1 194 ? 5.619 -5.550 -15.994 1.00 94.62 194 PHE A N 1
ATOM 1502 C CA . PHE A 1 194 ? 5.280 -4.266 -16.599 1.00 94.62 194 PHE A CA 1
ATOM 1503 C C . PHE A 1 194 ? 5.908 -4.142 -17.988 1.00 94.62 194 PHE A C 1
ATOM 1505 O O . PHE A 1 194 ? 7.124 -4.233 -18.146 1.00 94.62 194 PHE A O 1
ATOM 1512 N N . LYS A 1 195 ? 5.084 -3.875 -19.006 1.00 92.81 195 LYS A N 1
ATOM 1513 C CA . LYS A 1 195 ? 5.550 -3.685 -20.391 1.00 92.81 195 LYS A CA 1
ATOM 1514 C C . LYS A 1 195 ? 6.253 -2.343 -20.585 1.00 92.81 195 LYS A C 1
ATOM 1516 O O . LYS A 1 195 ? 7.123 -2.212 -21.443 1.00 92.81 195 LYS A O 1
ATOM 1521 N N . LYS A 1 196 ? 5.824 -1.329 -19.835 1.00 94.12 196 LYS A N 1
ATOM 1522 C CA . LYS A 1 196 ? 6.370 0.031 -19.863 1.00 94.12 196 LYS A CA 1
ATOM 1523 C C . LYS A 1 196 ? 6.401 0.599 -18.450 1.00 94.12 196 LYS A C 1
ATOM 1525 O O . LYS A 1 196 ? 5.562 0.232 -17.630 1.00 94.12 196 LYS A O 1
ATOM 1530 N N . ALA A 1 197 ? 7.317 1.532 -18.215 1.00 95.94 197 ALA A N 1
ATOM 1531 C CA . ALA A 1 197 ? 7.304 2.404 -17.051 1.00 95.94 197 ALA A CA 1
ATOM 1532 C C . ALA A 1 197 ? 7.279 3.868 -17.496 1.00 95.94 197 ALA A C 1
ATOM 1534 O O . ALA A 1 197 ? 7.955 4.246 -18.453 1.00 95.94 197 ALA A O 1
ATOM 1535 N N . LEU A 1 198 ? 6.484 4.673 -16.802 1.00 95.31 198 LEU A N 1
ATOM 1536 C CA . LEU A 1 198 ? 6.362 6.111 -16.971 1.00 95.31 198 LEU A CA 1
ATOM 1537 C C . LEU A 1 198 ? 6.811 6.773 -15.667 1.00 95.31 198 LEU A C 1
ATOM 1539 O O . LEU A 1 198 ? 6.185 6.584 -14.623 1.00 95.31 198 LEU A O 1
ATOM 1543 N N . PHE A 1 199 ? 7.895 7.545 -15.729 1.00 94.25 199 PHE A N 1
ATOM 1544 C CA . PHE A 1 199 ? 8.412 8.301 -14.590 1.00 94.25 199 PHE A CA 1
ATOM 1545 C C . PHE A 1 199 ? 7.876 9.722 -14.644 1.00 94.25 199 PHE A C 1
ATOM 1547 O O . PHE A 1 199 ? 8.160 10.456 -15.590 1.00 94.25 199 PHE A O 1
ATOM 1554 N N . VAL A 1 200 ? 7.092 10.104 -13.639 1.00 87.88 200 VAL A N 1
ATOM 1555 C CA . VAL A 1 200 ? 6.387 11.392 -13.639 1.00 87.88 200 VAL A CA 1
ATOM 1556 C C . VAL A 1 200 ? 7.028 12.402 -12.685 1.00 87.88 200 VAL A C 1
ATOM 1558 O O . VAL A 1 200 ? 7.518 12.016 -11.620 1.00 87.88 200 VAL A O 1
ATOM 1561 N N . PRO A 1 201 ? 7.063 13.696 -13.053 1.00 83.94 201 PRO A N 1
ATOM 1562 C CA . PRO A 1 201 ? 7.496 14.765 -12.164 1.00 83.94 201 PRO A CA 1
ATOM 1563 C C . PRO A 1 201 ? 6.436 15.095 -11.111 1.00 83.94 201 PRO A C 1
ATOM 1565 O O . PRO A 1 201 ? 5.235 14.906 -11.309 1.00 83.94 201 PRO A O 1
ATOM 1568 N N . ASN A 1 202 ? 6.884 15.664 -9.992 1.00 71.94 202 ASN A N 1
ATOM 1569 C CA . ASN A 1 202 ? 5.994 16.208 -8.972 1.00 71.94 202 ASN A CA 1
ATOM 1570 C C . ASN A 1 202 ? 5.463 17.565 -9.432 1.00 71.94 202 ASN A C 1
ATOM 1572 O O . ASN A 1 202 ? 6.086 18.595 -9.199 1.00 71.94 202 ASN A O 1
ATOM 1576 N N . MET A 1 203 ? 4.312 17.567 -10.102 1.00 63.84 203 MET A N 1
ATOM 1577 C CA . MET A 1 203 ? 3.634 18.806 -10.506 1.00 63.84 203 MET A CA 1
ATOM 1578 C C . MET A 1 203 ? 2.643 19.316 -9.449 1.00 63.84 203 MET A C 1
ATOM 1580 O O . MET A 1 203 ? 2.153 20.443 -9.540 1.00 63.84 203 MET A O 1
ATOM 1584 N N . SER A 1 204 ? 2.353 18.510 -8.424 1.00 58.59 204 SER A N 1
ATOM 1585 C CA . SER A 1 204 ? 1.468 18.878 -7.324 1.00 58.59 204 SER A CA 1
ATOM 1586 C C . SER A 1 204 ? 2.199 19.770 -6.322 1.00 58.59 204 SER A C 1
ATOM 1588 O O . SER A 1 204 ? 2.992 19.305 -5.504 1.00 58.59 204 SER A O 1
ATOM 1590 N N . VAL A 1 205 ? 1.898 21.062 -6.357 1.00 53.78 205 VAL A N 1
ATOM 1591 C CA . VAL A 1 205 ? 2.191 21.973 -5.249 1.00 53.78 205 VAL A CA 1
ATOM 1592 C C . VAL A 1 205 ? 1.042 21.900 -4.240 1.00 53.78 205 VAL A C 1
ATOM 1594 O O . VAL A 1 205 ? -0.124 21.994 -4.620 1.00 53.78 205 VAL A O 1
ATOM 1597 N N . TYR A 1 206 ? 1.354 21.722 -2.954 1.00 51.91 206 TYR A N 1
ATOM 1598 C CA . TYR A 1 206 ? 0.358 21.482 -1.894 1.00 51.91 206 TYR A CA 1
ATOM 1599 C C . TYR A 1 206 ? -0.735 22.568 -1.803 1.00 51.91 206 TYR A C 1
ATOM 1601 O O . TYR A 1 206 ? -1.840 22.290 -1.354 1.00 51.91 206 TYR A O 1
ATOM 1609 N N . TYR A 1 207 ? -0.458 23.787 -2.280 1.00 52.00 207 TYR A N 1
ATOM 1610 C CA . TYR A 1 207 ? -1.399 24.910 -2.305 1.00 52.00 207 TYR A CA 1
ATOM 1611 C C . TYR A 1 207 ? -2.339 24.941 -3.531 1.00 52.00 207 TYR A C 1
ATOM 1613 O O . TYR A 1 207 ? -3.162 25.846 -3.637 1.00 52.00 207 TYR A O 1
ATOM 1621 N N . LYS A 1 208 ? -2.227 23.993 -4.475 1.00 53.06 208 LYS A N 1
ATOM 1622 C CA . LYS A 1 208 ? -3.112 23.883 -5.658 1.00 53.06 208 LYS A CA 1
ATOM 1623 C C . LYS A 1 208 ? -4.070 22.693 -5.608 1.00 53.06 208 LYS A C 1
ATOM 1625 O O . LYS A 1 208 ? -4.801 22.459 -6.565 1.00 53.06 208 LYS A O 1
ATOM 1630 N N . VAL A 1 209 ? -4.106 21.947 -4.505 1.00 47.34 209 VAL A N 1
ATOM 1631 C CA . VAL A 1 209 ? -5.088 20.871 -4.322 1.00 47.34 209 VAL A CA 1
ATOM 1632 C C . VAL A 1 209 ? -6.450 21.517 -4.028 1.00 47.34 209 VAL A C 1
ATOM 1634 O O . VAL A 1 209 ? -6.733 21.872 -2.890 1.00 47.34 209 VAL A O 1
ATOM 1637 N N . GLY A 1 210 ? -7.259 21.744 -5.071 1.00 50.03 210 GLY A N 1
ATOM 1638 C CA . GLY A 1 210 ? -8.634 22.260 -4.961 1.00 50.03 210 GLY A CA 1
ATOM 1639 C C . GLY A 1 210 ? -8.974 23.477 -5.829 1.00 50.03 210 GLY A C 1
ATOM 1640 O O . GLY A 1 210 ? -10.147 23.826 -5.935 1.00 50.03 210 GLY A O 1
ATOM 1641 N N . SER A 1 211 ? -8.000 24.117 -6.484 1.00 51.81 211 SER A N 1
ATOM 1642 C CA . SER A 1 211 ? -8.294 25.138 -7.494 1.00 51.81 211 SER A CA 1
ATOM 1643 C C . SER A 1 211 ? -8.317 24.490 -8.877 1.00 51.81 211 SER A C 1
ATOM 1645 O O . SER A 1 211 ? -7.369 23.817 -9.267 1.00 51.81 211 SER A O 1
ATOM 1647 N N . HIS A 1 212 ? -9.370 24.724 -9.665 1.00 57.00 212 HIS A N 1
ATOM 1648 C CA . HIS A 1 212 ? -9.422 24.385 -11.099 1.00 57.00 212 HIS A CA 1
ATOM 1649 C C . HIS A 1 212 ? -8.416 25.208 -11.940 1.00 57.00 212 HIS A C 1
ATOM 1651 O O . HIS A 1 212 ? -8.631 25.461 -13.124 1.00 57.00 212 HIS A O 1
ATOM 1657 N N . ALA A 1 213 ? -7.338 25.696 -11.322 1.00 54.38 213 ALA A N 1
ATOM 1658 C CA . ALA A 1 213 ? -6.315 26.484 -11.970 1.00 54.38 213 ALA A CA 1
ATOM 1659 C C . ALA A 1 213 ? -5.524 25.574 -12.910 1.00 54.38 213 ALA A C 1
ATOM 1661 O O . ALA A 1 213 ? -4.902 24.601 -12.477 1.00 54.38 213 ALA A O 1
ATOM 1662 N N . LEU A 1 214 ? -5.548 25.913 -14.197 1.00 54.53 214 LEU A N 1
ATOM 1663 C CA . LEU A 1 214 ? -4.732 25.250 -15.202 1.00 54.53 214 LEU A CA 1
ATOM 1664 C C . LEU A 1 214 ? -3.255 25.286 -14.765 1.00 54.53 214 LEU A C 1
ATOM 1666 O O . LEU A 1 214 ? -2.799 26.296 -14.206 1.00 54.53 214 LEU A O 1
ATOM 1670 N N . PRO A 1 215 ? -2.495 24.196 -14.977 1.00 56.19 215 PRO A N 1
ATOM 1671 C CA . PRO A 1 215 ? -1.057 24.229 -14.765 1.00 56.19 215 PRO A CA 1
ATOM 1672 C C . PRO A 1 215 ? -0.454 25.378 -15.593 1.00 56.19 215 PRO A C 1
ATOM 1674 O O . PRO A 1 215 ? -0.963 25.663 -16.679 1.00 56.19 215 PRO A O 1
ATOM 1677 N N . PRO A 1 216 ? 0.590 26.070 -15.095 1.00 56.06 216 PRO A N 1
ATOM 1678 C CA . PRO A 1 216 ? 1.249 27.117 -15.865 1.00 56.06 216 PRO A CA 1
ATOM 1679 C C . PRO A 1 216 ? 1.673 26.546 -17.220 1.00 56.06 216 PRO A C 1
ATOM 1681 O O . PRO A 1 216 ? 2.340 25.515 -17.265 1.00 56.06 216 PRO A O 1
ATOM 1684 N N . THR A 1 217 ? 1.270 27.200 -18.305 1.00 57.19 217 THR A N 1
ATOM 1685 C CA . THR A 1 217 ? 1.522 26.748 -19.682 1.00 57.19 217 THR A CA 1
ATOM 1686 C C . THR A 1 217 ? 2.982 26.900 -20.111 1.00 57.19 217 THR A C 1
ATOM 1688 O O . THR A 1 217 ? 3.332 26.493 -21.210 1.00 57.19 217 THR A O 1
ATOM 1691 N N . ASP A 1 218 ? 3.830 27.477 -19.261 1.00 57.06 218 ASP A N 1
ATOM 1692 C CA . ASP A 1 218 ? 5.207 27.810 -19.597 1.00 57.06 218 ASP A CA 1
ATOM 1693 C C . ASP A 1 218 ? 6.102 27.712 -18.357 1.00 57.06 218 ASP A C 1
ATOM 1695 O O . ASP A 1 218 ? 6.215 28.630 -17.542 1.00 57.06 218 ASP A O 1
ATOM 1699 N N . SER A 1 219 ? 6.740 26.559 -18.204 1.00 57.44 219 SER A N 1
ATOM 1700 C CA . SER A 1 219 ? 8.069 26.460 -17.617 1.00 57.44 219 SER A CA 1
ATOM 1701 C C . SER A 1 219 ? 8.693 25.155 -18.088 1.00 57.44 219 SER A C 1
ATOM 1703 O O . SER A 1 219 ? 8.058 24.103 -18.107 1.00 57.44 219 SER A O 1
ATOM 1705 N N . GLN A 1 220 ? 9.941 25.239 -18.531 1.00 68.12 220 GLN A N 1
ATOM 1706 C CA . GLN A 1 220 ? 10.759 24.101 -18.920 1.00 68.12 220 GLN A CA 1
ATOM 1707 C C . GLN A 1 220 ? 10.798 23.117 -17.737 1.00 68.12 220 GLN A C 1
ATOM 1709 O O . GLN A 1 220 ? 11.472 23.369 -16.739 1.00 68.12 220 GLN A O 1
ATOM 1714 N N . VAL A 1 221 ? 9.996 22.049 -17.791 1.00 75.62 221 VAL A N 1
ATOM 1715 C CA . VAL A 1 221 ? 9.924 21.069 -16.701 1.00 75.62 221 VAL A CA 1
ATOM 1716 C C . VAL A 1 221 ? 11.275 20.367 -16.638 1.00 75.62 221 VAL A C 1
ATOM 1718 O O . VAL A 1 221 ? 11.676 19.712 -17.600 1.00 75.62 221 VAL A O 1
ATOM 1721 N N . ASP A 1 222 ? 11.992 20.521 -15.526 1.00 83.88 222 ASP A N 1
ATOM 1722 C CA . ASP A 1 222 ? 13.226 19.774 -15.303 1.00 83.88 222 ASP A CA 1
ATOM 1723 C C . ASP A 1 222 ? 12.893 18.285 -15.130 1.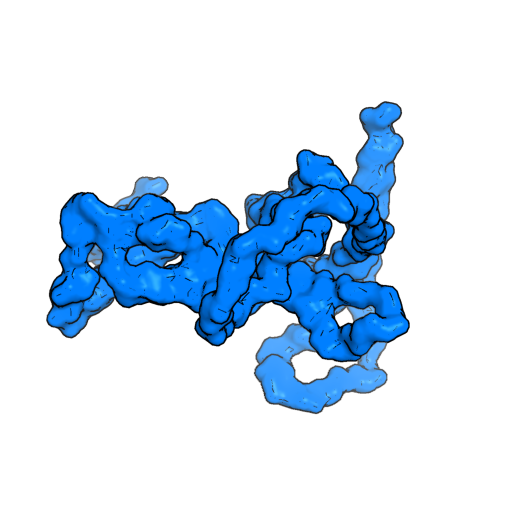00 83.88 222 ASP A C 1
ATOM 1725 O O . ASP A 1 222 ? 12.244 17.882 -14.165 1.00 83.88 222 ASP A O 1
ATOM 1729 N N . LEU A 1 223 ? 13.335 17.478 -16.094 1.00 89.31 223 LEU A N 1
ATOM 1730 C CA . LEU A 1 223 ? 13.156 16.025 -16.123 1.00 89.31 223 LEU A CA 1
ATOM 1731 C C . LEU A 1 223 ? 14.439 15.271 -15.748 1.00 89.31 223 LEU A C 1
ATOM 1733 O O . LEU A 1 223 ? 14.500 14.051 -15.902 1.00 89.31 223 LEU A O 1
ATOM 1737 N N . SER A 1 224 ? 15.476 15.961 -15.258 1.00 91.69 224 SER A N 1
ATOM 1738 C CA . SER A 1 224 ? 16.759 15.356 -14.873 1.00 91.69 224 SER A CA 1
ATOM 1739 C C . SER A 1 224 ? 16.586 14.170 -13.916 1.00 91.69 224 SER A C 1
ATOM 1741 O O . SER A 1 224 ? 17.222 13.119 -14.075 1.00 91.69 224 SER A O 1
ATOM 1743 N N . TRP A 1 225 ? 15.663 14.298 -12.962 1.00 92.12 225 TRP A N 1
ATOM 1744 C CA . TRP A 1 225 ? 15.333 13.233 -12.027 1.00 92.12 225 TRP A CA 1
ATOM 1745 C C . TRP A 1 225 ? 14.584 12.076 -12.698 1.00 92.12 225 TRP A C 1
ATOM 1747 O O . TRP A 1 225 ? 14.951 10.921 -12.500 1.00 92.12 225 TRP A O 1
ATOM 1757 N N . GLN A 1 226 ? 13.603 12.353 -13.560 1.00 93.69 226 GLN A N 1
ATOM 1758 C CA . GLN A 1 226 ? 12.883 11.318 -14.315 1.00 93.69 226 GLN A CA 1
ATOM 1759 C C . GLN A 1 226 ? 13.830 10.520 -15.223 1.00 93.69 226 GLN A C 1
ATOM 1761 O O . GLN A 1 226 ? 13.728 9.297 -15.274 1.00 93.69 226 GLN A O 1
ATOM 1766 N N . PHE A 1 227 ? 14.811 11.170 -15.858 1.00 94.06 227 PHE A N 1
ATOM 1767 C CA . PHE A 1 227 ? 15.855 10.471 -16.615 1.00 94.06 227 PHE A CA 1
ATOM 1768 C C . PHE A 1 227 ? 16.765 9.623 -15.722 1.00 94.06 227 PHE A C 1
ATOM 1770 O O . PHE A 1 227 ? 17.235 8.566 -16.138 1.00 94.06 227 PHE A O 1
ATOM 1777 N N . THR A 1 228 ? 17.010 10.052 -14.484 1.00 94.19 228 THR A N 1
ATOM 1778 C CA . THR A 1 228 ? 17.748 9.246 -13.502 1.00 94.19 228 THR A CA 1
ATOM 1779 C C . THR A 1 228 ? 16.961 7.989 -13.122 1.00 94.19 228 THR A C 1
ATOM 1781 O O . THR A 1 228 ? 17.517 6.891 -13.161 1.00 94.19 228 THR A O 1
ATOM 1784 N N . LEU A 1 229 ? 15.655 8.120 -12.855 1.00 94.94 229 LEU A N 1
ATOM 1785 C CA . LEU A 1 229 ? 14.758 6.984 -12.612 1.00 94.94 229 LEU A CA 1
ATOM 1786 C C . LEU A 1 229 ? 14.719 6.020 -13.806 1.00 94.94 229 LEU A C 1
ATOM 1788 O O . LEU A 1 229 ? 14.820 4.808 -13.617 1.00 94.94 229 LEU A O 1
ATOM 1792 N N . GLN A 1 230 ? 14.649 6.556 -15.028 1.00 95.31 230 GLN A N 1
ATOM 1793 C CA . GLN A 1 230 ? 14.686 5.765 -16.257 1.00 95.31 230 GLN A CA 1
ATOM 1794 C C . GLN A 1 230 ? 15.959 4.921 -16.362 1.00 95.31 230 GLN A C 1
ATOM 1796 O O . GLN A 1 230 ? 15.861 3.721 -16.605 1.00 95.31 230 GLN A O 1
ATOM 1801 N N . ARG A 1 231 ? 17.141 5.504 -16.127 1.00 95.25 231 ARG A N 1
ATOM 1802 C CA . ARG A 1 231 ? 18.408 4.751 -16.171 1.00 95.25 231 ARG A CA 1
ATOM 1803 C C . ARG A 1 231 ? 18.433 3.616 -15.151 1.00 95.25 231 ARG A C 1
ATOM 1805 O O . ARG A 1 231 ? 18.889 2.521 -15.466 1.00 95.25 231 ARG A O 1
ATOM 1812 N N . TYR A 1 232 ? 17.936 3.850 -13.935 1.00 93.69 232 TYR A N 1
ATOM 1813 C CA . TYR A 1 232 ? 17.863 2.793 -12.923 1.00 93.69 232 TYR A CA 1
ATOM 1814 C C . TYR A 1 232 ? 16.926 1.663 -13.334 1.00 93.69 232 TYR A C 1
ATOM 1816 O O . TYR A 1 232 ? 17.275 0.496 -13.181 1.00 93.69 232 TYR A O 1
ATOM 1824 N N . TRP A 1 233 ? 15.772 2.001 -13.901 1.00 94.69 233 TRP A N 1
ATOM 1825 C CA . TRP A 1 233 ? 14.835 1.023 -14.436 1.00 94.69 233 TRP A CA 1
ATOM 1826 C C . TRP A 1 233 ? 15.428 0.198 -15.582 1.00 94.69 233 TRP A C 1
ATOM 1828 O O . TRP A 1 233 ? 15.323 -1.026 -15.579 1.00 94.69 233 TRP A O 1
ATOM 1838 N N . GLU A 1 234 ? 16.086 0.849 -16.542 1.00 94.19 234 GLU A N 1
ATOM 1839 C CA . GLU A 1 234 ? 16.741 0.177 -17.668 1.00 94.19 234 GLU A CA 1
ATOM 1840 C C . GLU A 1 234 ? 17.836 -0.782 -17.193 1.00 94.19 234 GLU A C 1
ATOM 1842 O O . GLU A 1 234 ? 17.870 -1.930 -17.637 1.00 94.19 234 GLU A O 1
ATOM 1847 N N . ASN A 1 235 ? 18.672 -0.350 -16.245 1.00 92.62 235 ASN A N 1
ATOM 1848 C CA . ASN A 1 235 ? 19.706 -1.194 -15.646 1.00 92.62 235 ASN A CA 1
ATOM 1849 C C . ASN A 1 235 ? 19.106 -2.401 -14.914 1.00 92.62 235 ASN A C 1
ATOM 1851 O O . ASN A 1 235 ? 19.622 -3.509 -15.035 1.00 92.62 235 ASN A O 1
ATOM 1855 N N . LEU A 1 236 ? 18.006 -2.198 -14.183 1.00 91.38 236 LEU A N 1
ATOM 1856 C CA . LEU A 1 236 ? 17.325 -3.256 -13.439 1.00 91.38 236 LEU A CA 1
ATOM 1857 C C . LEU A 1 236 ? 16.754 -4.329 -14.379 1.00 91.38 236 LEU A C 1
ATOM 1859 O O . LEU A 1 236 ? 16.996 -5.514 -14.176 1.00 91.38 236 LEU A O 1
ATOM 1863 N N . ILE A 1 237 ? 16.074 -3.923 -15.458 1.00 88.50 237 ILE A N 1
ATOM 1864 C CA . ILE A 1 237 ? 15.511 -4.861 -16.445 1.00 88.50 237 ILE A CA 1
ATOM 1865 C C . ILE A 1 237 ? 16.597 -5.569 -17.267 1.00 88.50 237 ILE A C 1
ATOM 1867 O O . ILE A 1 237 ? 16.406 -6.711 -17.687 1.00 88.50 237 ILE A O 1
ATOM 1871 N N . GLN A 1 238 ? 17.723 -4.908 -17.549 1.00 81.88 238 GLN A N 1
ATOM 1872 C CA . GLN A 1 238 ? 18.837 -5.526 -18.275 1.00 81.88 238 GLN A CA 1
ATOM 1873 C C . GLN A 1 238 ? 19.619 -6.512 -17.400 1.00 81.88 238 GLN A C 1
ATOM 1875 O O . GLN A 1 238 ? 20.018 -7.563 -17.901 1.00 81.88 238 GLN A O 1
ATOM 1880 N N . GLY A 1 239 ? 19.795 -6.212 -16.109 1.00 67.75 239 GLY A N 1
ATOM 1881 C CA . GLY A 1 239 ? 20.469 -7.092 -15.150 1.00 67.75 239 GLY A CA 1
ATOM 1882 C C . GLY A 1 239 ? 19.783 -8.452 -14.984 1.00 67.75 239 GLY A C 1
ATOM 1883 O O . GLY A 1 239 ? 20.466 -9.472 -14.945 1.00 67.75 239 GLY A O 1
ATOM 1884 N N . ASP A 1 240 ? 18.447 -8.490 -14.999 1.00 58.44 240 ASP A N 1
ATOM 1885 C CA . ASP A 1 240 ? 17.671 -9.739 -14.907 1.00 58.44 240 ASP A CA 1
ATOM 1886 C C . ASP A 1 240 ? 17.820 -10.654 -16.138 1.00 58.44 240 ASP A C 1
ATOM 1888 O O . ASP A 1 240 ? 17.601 -11.860 -16.047 1.00 58.44 240 ASP A O 1
ATOM 1892 N N . LYS A 1 241 ? 18.239 -10.123 -17.295 1.00 56.12 241 LYS A N 1
ATOM 1893 C CA . LYS A 1 241 ? 18.471 -10.924 -18.512 1.00 56.12 241 LYS A CA 1
ATOM 1894 C C . LYS A 1 241 ? 19.826 -11.643 -18.527 1.00 56.12 241 LYS A C 1
ATOM 1896 O O . LYS A 1 241 ? 20.090 -12.395 -19.458 1.00 56.12 241 LYS A O 1
ATOM 1901 N N . GLY A 1 242 ? 20.691 -11.392 -17.541 1.00 45.91 242 GLY A N 1
ATOM 1902 C CA . GLY A 1 242 ? 22.052 -11.935 -17.475 1.00 45.91 242 GLY A CA 1
ATOM 1903 C C . GLY A 1 242 ? 22.223 -13.206 -16.632 1.00 45.91 242 GLY A C 1
ATOM 1904 O O . GLY A 1 242 ? 23.353 -13.665 -16.498 1.00 45.91 242 GLY A O 1
ATOM 1905 N N . ILE A 1 243 ? 21.152 -13.749 -16.033 1.00 44.78 243 ILE A N 1
ATOM 1906 C CA . ILE A 1 243 ? 21.206 -14.899 -15.097 1.00 44.78 243 ILE A CA 1
ATOM 1907 C C . ILE A 1 243 ? 20.293 -16.068 -15.551 1.00 44.78 243 ILE A C 1
ATOM 1909 O O . ILE A 1 243 ? 19.967 -16.957 -14.770 1.00 44.78 243 ILE A O 1
ATOM 1913 N N . SER A 1 244 ? 19.876 -16.101 -16.820 1.00 35.19 244 SER A N 1
ATOM 1914 C CA . SER A 1 244 ? 19.138 -17.238 -17.405 1.00 35.19 244 SER A CA 1
ATOM 1915 C C . SER A 1 244 ? 20.059 -18.265 -18.049 1.00 35.19 244 SER A C 1
ATOM 1917 O O . SER A 1 244 ? 20.855 -17.826 -18.913 1.00 35.19 244 SER A O 1
#

Organism: Rhizophora mucronata (NCBI:txid61149)

pLDDT: mean 78.95, std 21.2, range [29.27, 97.06]

Mean predicted aligned error: 11.98 Å

Sequence (244 aa):
MCVLEDKASMVNAHLQIAPPLDANLLNGLKLGLEGEHQYINAGLAIGLSSTWLQRTGHLDVTYLHQDSTLPEQFIRGLTTASLQGRAQVVPDQHIDGESFGDLVFYLDGAHSPESMVICANWFSWAIEGNNQPNQLNHLPQNNGKSLDALQKNHVEGCRKNFTQILLFNCMSVRDPQLLLPHLLKTCATHGVYFKKALFVPNMSVYYKVGSHALPPTDSQVDLSWQFTLQRYWENLIQGDKGIS

Secondary structure (DSSP, 8-state):
-HHHHHHHHHTTPPP-PPPPPPGGGGTT---SS-STHHHHHHHHHHHHHHHHHHHTT-GGG----TTS---HHHHHHHHS---TTSSEEEE-TT--TTSS---EEEE----SHHHHHHHHHHHHHHHHHHTSSS------------------------------EEEE---TTS-HHHHHHHHHHHHHHTT---SEEEE------GGGTT--PPPPS------HHHHHHHHHHHHHHHHGGG--